Protein AF-A0A6I9MTE7-F1 (afdb_monomer)

Secondary structure (DSSP, 8-state):
--HHHHHHHHHHHHHHHHHHTTHHHHHHHHHHHHGGGS-HHHHHHHHHHHHHHHTT--TT-TTHHHHHHHHHHHHT-SSHHHHHHHHHHHHHHHHHHHHHT---HHHHTTSHHHHHHHHHHHHHGGG----------------PPPPHHHHHHHHHHHHHHHHHHHHHH-HHHHHHHHTTTHHHHHHHHHTS-HHHHHHHHHHHHHHHHHHHT-GGGS----SS----------S--SHHHHHHHHHHHHHHT-HHHHHHHHHHHGGGS-----

Mean predicted aligned error: 14.45 Å

Solvent-accessible surface area (backbone atoms only — not comparable to full-atom values): 16015 Å² total; per-residue (Å²): 132,60,70,47,60,55,49,36,55,48,48,74,77,43,38,64,62,42,41,76,72,46,42,47,60,55,49,53,49,42,50,72,78,44,34,90,80,48,58,65,72,53,46,52,38,40,41,55,40,44,43,58,33,48,71,68,65,51,98,81,46,88,62,44,64,65,48,44,46,48,38,42,56,33,42,75,38,88,54,61,70,51,14,54,38,30,52,51,34,51,43,52,43,50,53,47,22,52,61,70,72,41,66,38,49,75,65,44,72,60,49,40,62,60,52,46,38,55,52,34,23,59,55,11,65,77,63,86,67,82,91,75,90,77,83,95,80,84,88,84,93,73,85,78,74,82,54,73,65,62,58,47,40,54,49,39,46,50,45,46,50,39,52,46,51,40,40,74,47,12,72,65,48,38,55,53,46,76,74,46,70,45,67,64,18,48,59,29,22,57,51,38,54,75,65,30,31,54,44,52,49,54,45,51,52,50,51,50,43,46,71,76,64,27,74,83,67,49,79,79,72,94,56,87,75,98,68,93,79,86,87,79,87,69,84,89,65,66,66,66,53,54,55,50,51,48,54,52,25,62,73,69,66,39,64,67,64,37,51,54,56,50,64,68,62,61,75,74,83,78,86,86,82,130

InterPro domains:
  IPR011989 Armadillo-like helical [G3DSA:1.25.10.10] (2-266)
  IPR016024 Armadillo-type fold [SSF48371] (17-211)
  IPR045322 E3 ubiquitin-protein ligase HECTD1/TRIP12-like [PTHR45670] (4-267)

Radius of gyration: 24.26 Å; Cα contacts (8 Å, |Δi|>4): 247; chains: 1; bounding box: 62×60×50 Å

pLDDT: mean 79.88, std 20.2, range [31.05, 97.94]

Structure (mmCIF, N/CA/C/O backbone):
data_AF-A0A6I9MTE7-F1
#
_entry.id   AF-A0A6I9MTE7-F1
#
loop_
_atom_site.group_PDB
_atom_site.id
_atom_site.type_symbol
_atom_site.label_atom_id
_atom_site.label_alt_id
_atom_site.label_comp_id
_atom_site.label_asym_id
_atom_site.label_entity_id
_atom_site.label_seq_id
_atom_site.pdbx_PDB_ins_code
_atom_site.Cartn_x
_atom_site.Cartn_y
_atom_site.Cartn_z
_atom_site.occupancy
_atom_site.B_iso_or_equiv
_atom_site.auth_seq_id
_atom_site.auth_comp_id
_atom_site.auth_asym_id
_atom_site.auth_atom_id
_atom_site.pdbx_PDB_model_num
ATOM 1 N N . MET A 1 1 ? 19.844 4.514 -25.771 1.00 50.94 1 MET A N 1
ATOM 2 C CA . MET A 1 1 ? 18.680 4.618 -24.860 1.00 50.94 1 MET A CA 1
ATOM 3 C C . MET A 1 1 ? 18.299 3.212 -24.441 1.00 50.94 1 MET A C 1
ATOM 5 O O . MET A 1 1 ? 17.975 2.423 -25.314 1.00 50.94 1 MET A O 1
ATOM 9 N N . SER A 1 2 ? 18.403 2.874 -23.155 1.00 57.59 2 SER A N 1
ATOM 10 C CA . SER A 1 2 ? 17.989 1.557 -22.647 1.00 57.59 2 SER A CA 1
ATOM 11 C C . SER A 1 2 ? 16.487 1.351 -22.874 1.00 57.59 2 SER A C 1
ATOM 13 O O . SER A 1 2 ? 15.720 2.305 -22.719 1.00 57.59 2 SER A O 1
ATOM 15 N N . SER A 1 3 ? 16.055 0.133 -23.213 1.00 64.25 3 SER A N 1
ATOM 16 C CA . SER A 1 3 ? 14.655 -0.191 -23.541 1.00 64.25 3 SER A CA 1
ATOM 17 C C . SER A 1 3 ? 13.652 0.265 -22.468 1.00 64.25 3 SER A C 1
ATOM 19 O O . SER A 1 3 ? 12.571 0.744 -22.802 1.00 64.25 3 SER A O 1
ATOM 21 N N . SER A 1 4 ? 14.031 0.251 -21.185 1.00 64.75 4 SER A N 1
ATOM 22 C CA . SER A 1 4 ? 13.183 0.732 -20.081 1.00 64.75 4 SER A CA 1
ATOM 23 C C . SER A 1 4 ? 12.892 2.236 -20.135 1.00 64.75 4 SER A C 1
ATOM 25 O O . SER A 1 4 ? 11.816 2.669 -19.739 1.00 64.75 4 SER A O 1
ATOM 27 N N . LYS A 1 5 ? 13.815 3.048 -20.668 1.00 72.31 5 LYS A N 1
ATOM 28 C CA . LYS A 1 5 ? 13.645 4.507 -20.794 1.00 72.31 5 LYS A CA 1
ATOM 29 C C . LYS A 1 5 ? 12.718 4.866 -21.960 1.00 72.31 5 LYS A C 1
ATOM 31 O O . LYS A 1 5 ? 11.985 5.848 -21.894 1.00 72.31 5 LYS A O 1
ATOM 36 N N . VAL A 1 6 ? 12.722 4.039 -23.010 1.00 70.62 6 VAL A N 1
ATOM 37 C CA . VAL A 1 6 ? 11.743 4.117 -24.105 1.00 70.62 6 VAL A CA 1
ATOM 38 C C . VAL A 1 6 ? 10.353 3.765 -23.581 1.00 70.62 6 VAL A C 1
ATOM 40 O O . VAL A 1 6 ? 9.411 4.513 -23.826 1.00 70.62 6 VAL A O 1
ATOM 43 N N . LEU A 1 7 ? 10.230 2.690 -22.795 1.00 72.12 7 LEU A N 1
ATOM 44 C CA . LEU A 1 7 ? 8.952 2.302 -22.199 1.00 72.12 7 LEU A CA 1
ATOM 45 C C . LEU A 1 7 ? 8.427 3.354 -21.211 1.00 72.12 7 LEU A C 1
ATOM 47 O O . LEU A 1 7 ? 7.235 3.650 -21.217 1.00 72.12 7 LEU A O 1
ATOM 51 N N . GLU A 1 8 ? 9.305 3.972 -20.418 1.00 75.19 8 GLU A N 1
ATOM 52 C CA . GLU A 1 8 ? 8.945 5.101 -19.555 1.00 75.19 8 GLU A CA 1
ATOM 53 C C . GLU A 1 8 ? 8.373 6.273 -20.358 1.00 75.19 8 GLU A C 1
ATOM 55 O O . GLU A 1 8 ? 7.319 6.806 -20.002 1.00 75.19 8 GLU A O 1
ATOM 60 N N . LEU A 1 9 ? 9.010 6.626 -21.479 1.00 72.44 9 LEU A N 1
ATOM 61 C CA . LEU A 1 9 ? 8.518 7.671 -22.372 1.00 72.44 9 LEU A CA 1
ATOM 62 C C . LEU A 1 9 ? 7.168 7.295 -23.001 1.00 72.44 9 LEU A C 1
ATOM 64 O O . LEU A 1 9 ? 6.262 8.125 -23.026 1.00 72.44 9 LEU A O 1
ATOM 68 N N . ILE A 1 10 ? 6.979 6.053 -23.447 1.00 71.06 10 ILE A N 1
ATOM 69 C CA . ILE A 1 10 ? 5.695 5.591 -24.002 1.00 71.06 10 ILE A CA 1
ATOM 70 C C . ILE A 1 10 ? 4.598 5.643 -22.929 1.00 71.06 10 ILE A C 1
ATOM 72 O O . ILE A 1 10 ? 3.515 6.167 -23.181 1.00 71.06 10 ILE A O 1
ATOM 76 N N . CYS A 1 11 ? 4.889 5.222 -21.697 1.00 74.19 11 CYS A N 1
ATOM 77 C CA . CYS A 1 11 ? 3.939 5.284 -20.584 1.00 74.19 11 CYS A CA 1
ATOM 78 C C . CYS A 1 11 ? 3.558 6.717 -20.188 1.00 74.19 11 CYS A C 1
ATOM 80 O O . CYS A 1 11 ? 2.514 6.915 -19.566 1.00 74.19 11 CYS A O 1
ATOM 82 N N . THR A 1 12 ? 4.359 7.728 -20.543 1.00 77.25 12 THR A N 1
ATOM 83 C CA . THR A 1 12 ? 3.959 9.134 -20.359 1.00 77.25 12 THR A CA 1
ATOM 84 C C . THR A 1 12 ? 2.842 9.554 -21.312 1.00 77.25 12 THR A C 1
ATOM 86 O O . THR A 1 12 ? 2.045 10.415 -20.951 1.00 77.25 12 THR A O 1
ATOM 89 N N . ARG A 1 13 ? 2.761 8.941 -22.500 1.00 76.38 13 ARG A N 1
ATOM 90 C CA . ARG A 1 13 ? 1.809 9.311 -23.555 1.00 76.38 13 ARG A CA 1
ATOM 91 C C . ARG A 1 13 ? 0.607 8.375 -23.622 1.00 76.38 13 ARG A C 1
ATOM 93 O O . ARG A 1 13 ? -0.516 8.847 -23.729 1.00 76.38 13 ARG A O 1
ATOM 100 N N . GLU A 1 14 ? 0.828 7.068 -23.504 1.00 84.25 14 GLU A N 1
ATOM 101 C CA . GLU A 1 14 ? -0.177 6.039 -23.805 1.00 84.25 14 GLU A CA 1
ATOM 102 C C . GLU A 1 14 ? -0.194 4.913 -22.756 1.00 84.25 14 GLU A C 1
ATOM 104 O O . GLU A 1 14 ? -0.253 3.728 -23.075 1.00 84.25 14 GLU A O 1
ATOM 109 N N . SER A 1 15 ? -0.164 5.271 -21.465 1.00 85.31 15 SER A N 1
ATOM 110 C CA . SER A 1 15 ? -0.188 4.292 -20.356 1.00 85.31 15 SER A CA 1
ATOM 111 C C . SER A 1 15 ? -1.337 3.276 -20.422 1.00 85.31 15 SER A C 1
ATOM 113 O O . SER A 1 15 ? -1.162 2.152 -19.965 1.00 85.31 15 SER A O 1
ATOM 115 N N . GLY A 1 16 ? -2.490 3.645 -20.992 1.00 87.31 16 GLY A N 1
ATOM 116 C CA . GLY A 1 16 ? -3.618 2.727 -21.187 1.00 87.31 16 GLY A CA 1
ATOM 117 C C . GLY A 1 16 ? -3.291 1.601 -22.168 1.00 87.31 16 GLY A C 1
ATOM 118 O O . GLY A 1 16 ? -3.403 0.438 -21.810 1.00 87.31 16 GLY A O 1
ATOM 119 N N . ALA A 1 17 ? -2.796 1.931 -23.363 1.00 89.62 17 ALA A N 1
ATOM 120 C CA . ALA A 1 17 ? -2.441 0.929 -24.369 1.00 89.62 17 ALA A CA 1
ATOM 121 C C . ALA A 1 17 ? -1.334 -0.019 -23.877 1.00 89.62 17 ALA A C 1
ATOM 123 O O . ALA A 1 17 ? -1.394 -1.223 -24.112 1.00 89.62 17 ALA A O 1
ATOM 124 N N . VAL A 1 18 ? -0.351 0.507 -23.137 1.00 90.94 18 VAL A N 1
ATOM 125 C CA . VAL A 1 18 ? 0.710 -0.315 -22.530 1.00 90.94 18 VAL A CA 1
ATOM 126 C C . VAL A 1 18 ? 0.150 -1.264 -21.469 1.00 90.94 18 VAL A C 1
ATOM 128 O O . VAL A 1 18 ? 0.609 -2.400 -21.368 1.00 90.94 18 VAL A O 1
ATOM 131 N N . PHE A 1 19 ? -0.827 -0.814 -20.678 1.00 92.12 19 PHE A N 1
ATOM 132 C CA . PHE A 1 19 ? -1.489 -1.655 -19.684 1.00 92.12 19 PHE A CA 1
ATOM 133 C C . PHE A 1 19 ? -2.280 -2.791 -20.346 1.00 92.12 19 PHE A C 1
ATOM 135 O O . PHE A 1 19 ? -2.046 -3.950 -20.009 1.00 92.12 19 PHE A O 1
ATOM 142 N N . GLU A 1 20 ? -3.118 -2.474 -21.339 1.00 91.81 20 GLU A N 1
ATOM 143 C CA . GLU A 1 20 ? -3.909 -3.458 -22.100 1.00 91.81 20 GLU A CA 1
ATOM 144 C C . GLU A 1 20 ? -3.029 -4.487 -22.826 1.00 91.81 20 GLU A C 1
ATOM 146 O O . GLU A 1 20 ? -3.382 -5.657 -22.938 1.00 91.81 20 GLU A O 1
ATOM 151 N N . ALA A 1 21 ? -1.835 -4.082 -23.265 1.00 91.00 21 ALA A N 1
ATOM 152 C CA . ALA A 1 21 ? -0.849 -4.980 -23.862 1.00 91.00 21 ALA A CA 1
ATOM 153 C C . ALA A 1 21 ? -0.113 -5.878 -22.840 1.00 91.00 21 ALA A C 1
ATOM 155 O O . ALA A 1 21 ? 0.856 -6.548 -23.195 1.00 91.00 21 ALA A O 1
ATOM 156 N N . GLY A 1 22 ? -0.511 -5.876 -21.562 1.00 91.31 22 GLY A N 1
ATOM 157 C CA . GLY A 1 22 ? 0.125 -6.668 -20.505 1.00 91.31 22 GLY A CA 1
ATOM 158 C C . GLY A 1 22 ? 1.453 -6.094 -20.000 1.00 91.31 22 GLY A C 1
ATOM 159 O O . GLY A 1 22 ? 2.194 -6.771 -19.283 1.00 91.31 22 GLY A O 1
ATOM 160 N N . GLY A 1 23 ? 1.765 -4.836 -20.325 1.00 92.19 23 GLY A N 1
ATOM 161 C CA . GLY A 1 23 ? 3.046 -4.207 -20.004 1.00 92.19 23 GLY A CA 1
ATOM 162 C C . GLY A 1 23 ? 3.361 -4.173 -18.507 1.00 92.19 23 GLY A C 1
ATOM 163 O O . GLY A 1 23 ? 4.526 -4.275 -18.132 1.00 92.19 23 GLY A O 1
ATOM 164 N N . LEU A 1 24 ? 2.348 -4.099 -17.637 1.00 94.25 24 LEU A N 1
ATOM 165 C CA . LEU A 1 24 ? 2.559 -4.109 -16.187 1.00 94.25 24 LEU A CA 1
ATOM 166 C C . LEU A 1 24 ? 3.218 -5.410 -15.716 1.00 94.25 24 LEU A C 1
ATOM 168 O O . LEU A 1 24 ? 4.214 -5.360 -14.997 1.00 94.25 24 LEU A O 1
ATOM 172 N N . ASN A 1 25 ? 2.692 -6.562 -16.138 1.00 93.50 25 ASN A N 1
ATOM 173 C CA . ASN A 1 25 ? 3.240 -7.859 -15.748 1.00 93.50 25 ASN A CA 1
ATOM 174 C C . ASN A 1 25 ? 4.657 -8.046 -16.313 1.00 93.50 25 ASN A C 1
ATOM 176 O O . ASN A 1 25 ? 5.563 -8.452 -15.585 1.00 93.50 25 ASN A O 1
ATOM 180 N N . CYS A 1 26 ? 4.877 -7.644 -17.569 1.00 93.69 26 CYS A N 1
ATOM 181 C CA . CYS A 1 26 ? 6.196 -7.681 -18.197 1.00 93.69 26 CYS A CA 1
ATOM 182 C C . CYS A 1 26 ? 7.237 -6.878 -17.402 1.00 93.69 26 CYS A C 1
ATOM 184 O O . CYS A 1 26 ? 8.340 -7.363 -17.158 1.00 93.69 26 CYS A O 1
ATOM 186 N N . VAL A 1 27 ? 6.893 -5.662 -16.965 1.00 94.94 27 VAL A N 1
ATOM 187 C CA . VAL A 1 27 ? 7.817 -4.809 -16.201 1.00 94.94 27 VAL A CA 1
ATOM 188 C C . VAL A 1 27 ? 8.021 -5.331 -14.778 1.00 94.94 27 VAL A C 1
ATOM 190 O O . VAL A 1 27 ? 9.153 -5.323 -14.302 1.00 94.94 27 VAL A O 1
ATOM 193 N N . LEU A 1 28 ? 6.976 -5.823 -14.107 1.00 95.12 28 LEU A N 1
ATOM 194 C CA . LEU A 1 28 ? 7.101 -6.447 -12.783 1.00 95.12 28 LEU A CA 1
ATOM 195 C C . LEU A 1 28 ? 8.035 -7.665 -12.825 1.00 95.12 28 LEU A C 1
ATOM 197 O O . LEU A 1 28 ? 8.952 -7.765 -12.011 1.00 95.12 28 LEU A O 1
ATOM 201 N N . THR A 1 29 ? 7.852 -8.535 -13.819 1.00 93.94 29 THR A N 1
ATOM 202 C CA . THR A 1 29 ? 8.718 -9.695 -14.070 1.00 93.94 29 THR A CA 1
ATOM 203 C C . THR A 1 29 ? 10.152 -9.259 -14.368 1.00 93.94 29 THR A C 1
ATOM 205 O O . THR A 1 29 ? 11.087 -9.799 -13.789 1.00 93.94 29 THR A O 1
ATOM 208 N N . PHE A 1 30 ? 10.350 -8.221 -15.189 1.00 94.06 30 PHE A N 1
ATOM 209 C CA . PHE A 1 30 ? 11.681 -7.667 -15.456 1.00 94.06 30 PHE A CA 1
ATOM 210 C C . PHE A 1 30 ? 12.390 -7.181 -14.182 1.00 94.06 30 PHE A C 1
ATOM 212 O O . PHE A 1 30 ? 13.559 -7.505 -13.978 1.00 94.06 30 PHE A O 1
ATOM 219 N N . ILE A 1 31 ? 11.703 -6.428 -13.314 1.00 94.94 31 ILE A N 1
ATOM 220 C CA . ILE A 1 31 ? 12.276 -5.943 -12.046 1.00 94.94 31 ILE A CA 1
ATOM 221 C C . ILE A 1 31 ? 12.661 -7.129 -11.156 1.00 94.94 31 ILE A C 1
ATOM 223 O O . ILE A 1 31 ? 13.756 -7.138 -10.600 1.00 94.94 31 ILE A O 1
ATOM 227 N N . ARG A 1 32 ? 11.795 -8.140 -11.047 1.00 92.69 32 ARG A N 1
ATOM 228 C CA . ARG A 1 32 ? 12.030 -9.312 -10.196 1.00 92.69 32 ARG A CA 1
ATOM 229 C C . ARG A 1 32 ? 13.179 -10.186 -10.704 1.00 92.69 32 ARG A C 1
ATOM 231 O O . ARG A 1 32 ? 14.081 -10.516 -9.941 1.00 92.69 32 ARG A O 1
ATOM 238 N N . ASP A 1 33 ? 13.164 -10.528 -11.987 1.00 92.94 33 ASP A N 1
ATOM 239 C CA . ASP A 1 33 ? 14.032 -11.572 -12.535 1.00 92.94 33 ASP A CA 1
ATOM 240 C C . ASP A 1 33 ? 15.359 -10.998 -13.057 1.00 92.94 33 ASP A C 1
ATOM 242 O O . ASP A 1 33 ? 16.385 -11.670 -13.042 1.00 92.94 33 ASP A O 1
ATOM 246 N N . SER A 1 34 ? 15.361 -9.743 -13.516 1.00 91.00 34 SER A N 1
ATOM 247 C CA . SER A 1 34 ? 16.525 -9.089 -14.137 1.00 91.00 34 SER A CA 1
ATOM 248 C C . SER A 1 34 ? 16.952 -7.792 -13.447 1.00 91.00 34 SER A C 1
ATOM 250 O O . SER A 1 34 ? 17.963 -7.208 -13.835 1.00 91.00 34 SER A O 1
ATOM 252 N N . GLY A 1 35 ? 16.237 -7.329 -12.414 1.00 89.12 35 GLY A N 1
ATOM 253 C CA . GLY A 1 35 ? 16.519 -6.051 -11.753 1.00 89.12 35 GLY A CA 1
ATOM 254 C C . GLY A 1 35 ? 17.917 -5.955 -11.141 1.00 89.12 35 GLY A C 1
ATOM 255 O O . GLY A 1 35 ? 18.518 -4.884 -11.148 1.00 89.12 35 GLY A O 1
ATOM 256 N N . HIS A 1 36 ? 18.470 -7.082 -10.688 1.00 90.62 36 HIS A N 1
ATOM 257 C CA . HIS A 1 36 ? 19.822 -7.169 -10.129 1.00 90.62 36 HIS A CA 1
ATOM 258 C C . HIS A 1 36 ? 20.939 -7.097 -11.189 1.00 90.62 36 HIS A C 1
ATOM 260 O O . HIS A 1 36 ? 22.088 -6.832 -10.847 1.00 90.62 36 HIS A O 1
ATOM 266 N N . LEU A 1 37 ? 20.615 -7.318 -12.470 1.00 91.12 37 LEU A N 1
ATOM 267 C CA . LEU A 1 37 ? 21.564 -7.299 -13.592 1.00 91.12 37 LEU A CA 1
ATOM 268 C C . LEU A 1 37 ? 21.652 -5.931 -14.278 1.00 91.12 37 LEU A C 1
ATOM 270 O O . LEU A 1 37 ? 22.462 -5.742 -15.186 1.00 91.12 37 LEU A O 1
ATOM 274 N N . VAL A 1 38 ? 20.800 -4.980 -13.890 1.00 91.62 38 VAL A N 1
ATOM 275 C CA . VA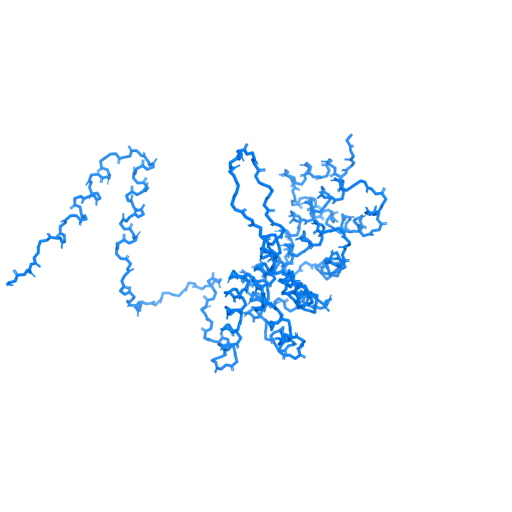L A 1 38 ? 20.709 -3.666 -14.529 1.00 91.62 38 VAL A CA 1
ATOM 276 C C . VAL A 1 38 ? 21.122 -2.549 -13.585 1.00 91.62 38 VAL A C 1
ATOM 278 O O . VAL A 1 38 ? 21.105 -2.676 -12.364 1.00 91.62 38 VAL A O 1
ATOM 281 N N . HIS A 1 39 ? 21.489 -1.409 -14.168 1.00 92.75 39 HIS A N 1
ATOM 282 C CA . HIS A 1 39 ? 21.814 -0.221 -13.390 1.00 92.75 39 HIS A CA 1
ATOM 283 C C . HIS A 1 39 ? 20.598 0.271 -12.592 1.00 92.75 39 HIS A C 1
ATOM 285 O O . HIS A 1 39 ? 19.469 0.235 -13.095 1.00 92.75 39 HIS A O 1
ATOM 291 N N . LYS A 1 40 ? 20.838 0.824 -11.396 1.00 91.94 40 LYS A N 1
ATOM 292 C CA . LYS A 1 40 ? 19.786 1.343 -10.508 1.00 91.94 40 LYS A CA 1
ATOM 293 C C . LYS A 1 40 ? 18.861 2.343 -11.197 1.00 91.94 40 LYS A C 1
ATOM 295 O O . LYS A 1 40 ? 17.653 2.190 -11.113 1.00 91.94 40 LYS A O 1
ATOM 300 N N . ASP A 1 41 ? 19.390 3.260 -12.005 1.00 91.19 41 ASP A N 1
ATOM 301 C CA . ASP A 1 41 ? 18.545 4.200 -12.762 1.00 91.19 41 ASP A CA 1
ATOM 302 C C . ASP A 1 41 ? 17.550 3.498 -13.700 1.00 91.19 41 ASP A C 1
ATOM 304 O O . ASP A 1 41 ? 16.429 3.959 -13.892 1.00 91.19 41 ASP A O 1
ATOM 308 N N . THR A 1 42 ? 17.951 2.372 -14.301 1.00 92.00 42 THR A N 1
ATOM 309 C CA . THR A 1 42 ? 17.074 1.586 -15.184 1.00 92.00 42 THR A CA 1
ATOM 310 C C . THR A 1 42 ? 15.995 0.878 -14.371 1.00 92.00 42 THR A C 1
ATOM 312 O O . THR A 1 42 ? 14.834 0.850 -14.782 1.00 92.00 42 THR A O 1
ATOM 315 N N . LEU A 1 43 ? 16.369 0.357 -13.203 1.00 93.81 43 LEU A N 1
ATOM 316 C CA . LEU A 1 43 ? 15.458 -0.246 -12.236 1.00 93.81 43 LEU A CA 1
ATOM 317 C C . LEU A 1 43 ? 14.429 0.775 -11.719 1.00 93.81 43 LEU A C 1
ATOM 319 O O . LEU A 1 43 ? 13.231 0.501 -11.694 1.00 93.81 43 LEU A O 1
ATOM 323 N N . HIS A 1 44 ? 14.871 1.986 -11.383 1.00 93.88 44 HIS A N 1
ATOM 324 C CA . HIS A 1 44 ? 14.017 3.075 -10.907 1.00 93.88 44 HIS A CA 1
ATOM 325 C C . HIS A 1 44 ? 13.082 3.595 -12.005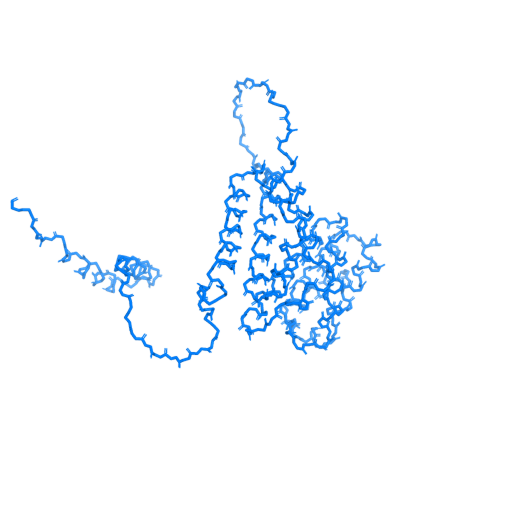 1.00 93.88 4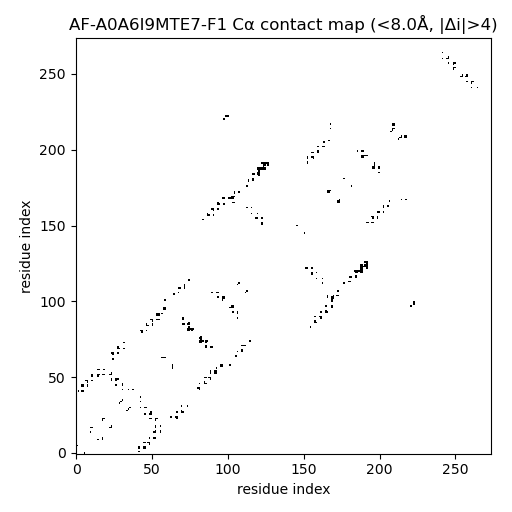4 HIS A C 1
ATOM 327 O O . HIS A 1 44 ? 11.893 3.792 -11.747 1.00 93.88 44 HIS A O 1
ATOM 333 N N . SER A 1 45 ? 13.563 3.723 -13.247 1.00 93.31 45 SER A N 1
ATOM 334 C CA . SER A 1 45 ? 12.716 3.995 -14.421 1.00 93.31 45 SER A CA 1
ATOM 335 C C . SER A 1 45 ? 11.655 2.905 -14.628 1.00 93.31 45 SER A C 1
ATOM 337 O O . SER A 1 45 ? 10.492 3.216 -14.885 1.00 93.31 45 SER A O 1
ATOM 339 N N . ALA A 1 46 ? 12.012 1.626 -14.469 1.00 93.81 46 ALA A N 1
ATOM 340 C CA . ALA A 1 46 ? 11.047 0.529 -14.544 1.00 93.81 46 ALA A CA 1
ATOM 341 C C . ALA A 1 46 ? 9.996 0.622 -13.422 1.00 93.81 46 ALA A C 1
ATOM 343 O O . ALA A 1 46 ? 8.802 0.486 -13.680 1.00 93.81 46 ALA A O 1
ATOM 344 N N . MET A 1 47 ? 10.398 0.959 -12.195 1.00 95.56 47 MET A N 1
ATOM 345 C CA . MET A 1 47 ? 9.459 1.149 -11.083 1.00 95.56 47 MET A CA 1
ATOM 346 C C . MET A 1 47 ? 8.533 2.368 -11.280 1.00 95.56 47 MET A C 1
ATOM 348 O O . MET A 1 47 ? 7.356 2.338 -10.905 1.00 95.56 47 MET A O 1
ATOM 352 N N . SER A 1 48 ? 9.031 3.436 -11.910 1.00 93.75 48 SER A N 1
ATOM 353 C CA . SER A 1 48 ? 8.235 4.593 -12.354 1.00 93.75 48 SER A CA 1
ATOM 354 C C . SER A 1 48 ? 7.151 4.169 -13.352 1.00 93.75 48 SER A C 1
ATOM 356 O O . SER A 1 48 ? 6.001 4.602 -13.237 1.00 93.75 48 SER A O 1
ATOM 358 N N . VAL A 1 49 ? 7.472 3.258 -14.278 1.00 94.12 49 VAL A N 1
ATOM 359 C CA . VAL A 1 49 ? 6.492 2.647 -15.190 1.00 94.12 49 VAL A CA 1
ATOM 360 C C . VAL A 1 49 ? 5.455 1.824 -14.427 1.00 94.12 49 VAL A C 1
ATOM 362 O O . VAL A 1 49 ? 4.262 2.060 -14.615 1.00 94.12 49 VAL A O 1
ATOM 365 N N . VAL A 1 50 ? 5.875 0.932 -13.522 1.00 96.00 50 VAL A N 1
ATOM 366 C CA . VAL A 1 50 ? 4.955 0.138 -12.680 1.00 96.00 50 VAL A CA 1
ATOM 367 C C . VAL A 1 50 ? 3.981 1.046 -11.936 1.00 96.00 50 VAL A C 1
ATOM 369 O O . VAL A 1 50 ? 2.777 0.835 -12.008 1.00 96.00 50 VAL A O 1
ATOM 372 N N . SER A 1 51 ? 4.475 2.114 -11.306 1.00 94.12 51 SER A N 1
ATOM 373 C CA . SER A 1 51 ? 3.638 3.070 -10.564 1.00 94.12 51 SER A CA 1
ATOM 374 C C . SER A 1 51 ? 2.541 3.687 -11.438 1.00 94.12 51 SER A C 1
ATOM 376 O O . SER A 1 51 ? 1.391 3.808 -11.014 1.00 94.12 51 SER A O 1
ATOM 378 N N . ARG A 1 52 ? 2.869 4.043 -12.687 1.00 93.25 52 ARG A N 1
ATOM 379 C CA . ARG A 1 52 ? 1.894 4.589 -13.644 1.00 93.25 52 ARG A CA 1
ATOM 380 C C . ARG A 1 52 ? 0.897 3.533 -14.105 1.00 93.25 52 ARG A C 1
ATOM 382 O O . ARG A 1 52 ? -0.289 3.833 -14.189 1.00 93.25 52 ARG A O 1
ATOM 389 N N . LEU A 1 53 ? 1.347 2.317 -14.392 1.00 94.19 53 LEU A N 1
ATOM 390 C CA . LEU A 1 53 ? 0.480 1.245 -14.883 1.00 94.19 53 LEU A CA 1
ATOM 391 C C . LEU A 1 53 ? -0.439 0.692 -13.780 1.00 94.19 53 LEU A C 1
ATOM 393 O O . LEU A 1 53 ? -1.618 0.466 -14.034 1.00 94.19 53 LEU A O 1
ATOM 397 N N . CYS A 1 54 ? 0.028 0.597 -12.532 1.00 94.75 54 CYS A N 1
ATOM 398 C CA . CYS A 1 54 ? -0.808 0.271 -11.369 1.00 94.75 54 CYS A CA 1
ATOM 399 C C . CYS A 1 54 ? -1.959 1.269 -11.182 1.00 94.75 54 CYS A C 1
ATOM 401 O O . CYS A 1 54 ? -3.030 0.894 -10.717 1.00 94.75 54 CYS A O 1
ATOM 403 N N . SER A 1 55 ? -1.780 2.530 -11.596 1.00 92.12 55 SER A N 1
ATOM 404 C CA . SER A 1 55 ? -2.862 3.519 -11.574 1.00 92.12 55 SER A CA 1
ATOM 405 C C . SER A 1 55 ? -3.988 3.226 -12.572 1.00 92.12 55 SER A C 1
ATOM 407 O O . SER A 1 55 ? -5.011 3.899 -12.504 1.00 92.12 55 SER A O 1
ATOM 409 N N . LYS A 1 56 ? -3.829 2.264 -13.491 1.00 93.06 56 LYS A N 1
ATOM 410 C CA . LYS A 1 56 ? -4.850 1.841 -14.466 1.00 93.06 56 LYS A CA 1
ATOM 411 C C . LYS A 1 56 ? -5.580 0.559 -14.074 1.00 93.06 56 LYS A C 1
ATOM 413 O O . LYS A 1 56 ? -6.723 0.416 -14.480 1.00 93.06 56 LYS A O 1
ATOM 418 N N . MET A 1 57 ? -4.954 -0.278 -13.248 1.00 94.75 57 MET A N 1
ATOM 419 C CA . MET A 1 57 ? -5.528 -1.522 -12.726 1.00 94.75 57 MET A CA 1
ATOM 420 C C . MET A 1 57 ? -6.894 -1.286 -12.086 1.00 94.75 57 MET A C 1
ATOM 422 O O . MET A 1 57 ? -7.017 -0.364 -11.290 1.00 94.75 57 MET A O 1
ATOM 426 N N . GLU A 1 58 ? -7.885 -2.128 -12.354 1.00 94.81 58 GLU A N 1
ATOM 427 C CA . GLU A 1 58 ? -9.190 -2.155 -11.690 1.00 94.81 58 GLU A CA 1
ATOM 428 C C . GLU A 1 58 ? -9.341 -3.384 -10.769 1.00 94.81 58 GLU A C 1
ATOM 430 O O . GLU A 1 58 ? -8.710 -4.416 -10.995 1.00 94.81 58 GLU A O 1
ATOM 435 N N . PRO A 1 59 ? -10.213 -3.332 -9.738 1.00 93.19 59 PRO A N 1
ATOM 436 C CA . PRO A 1 59 ? -10.434 -4.450 -8.805 1.00 93.19 59 PRO A CA 1
ATOM 437 C C . PRO A 1 59 ? -10.870 -5.782 -9.437 1.00 93.19 59 PRO A C 1
ATOM 439 O O . PRO A 1 59 ? -10.819 -6.818 -8.784 1.00 93.19 59 PRO A O 1
ATOM 442 N N . GLN A 1 60 ? -11.354 -5.732 -10.674 1.00 92.75 60 GLN A N 1
ATOM 443 C CA . GLN A 1 60 ? -11.953 -6.842 -11.414 1.00 92.75 60 GLN A CA 1
ATOM 444 C C . GLN A 1 60 ? -11.067 -7.340 -12.563 1.00 92.75 60 GLN A C 1
ATOM 446 O O . GLN A 1 60 ? -11.456 -8.256 -13.286 1.00 92.75 60 GLN A O 1
ATOM 451 N N . ASP A 1 61 ? -9.870 -6.768 -12.713 1.00 94.44 61 ASP A N 1
ATOM 452 C CA . ASP A 1 61 ? -8.899 -7.219 -13.702 1.00 94.44 61 ASP A CA 1
ATOM 453 C C . ASP A 1 61 ? -8.360 -8.603 -13.327 1.00 94.44 61 ASP A C 1
ATOM 455 O O . ASP A 1 61 ? -7.954 -8.849 -12.188 1.00 94.44 61 ASP A O 1
ATOM 459 N N . SER A 1 62 ? -8.284 -9.507 -14.306 1.00 92.75 62 SER A N 1
ATOM 460 C CA . SER A 1 62 ? -7.779 -10.872 -14.101 1.00 92.75 62 SER A CA 1
ATOM 461 C C . SER A 1 62 ? -6.315 -10.907 -13.649 1.00 92.75 62 SER A C 1
ATOM 463 O O . SER A 1 62 ? -5.908 -11.814 -12.929 1.00 92.75 62 SER A O 1
ATOM 465 N N . SER A 1 63 ? -5.524 -9.900 -14.027 1.00 93.25 63 SER A N 1
ATOM 466 C CA . SER A 1 63 ? -4.111 -9.776 -13.656 1.00 93.25 63 SER A CA 1
ATOM 467 C C . SER A 1 63 ? -3.870 -9.225 -12.248 1.00 93.25 63 SER A C 1
ATOM 469 O O . SER A 1 63 ? -2.711 -9.103 -11.842 1.00 93.25 63 SER A O 1
ATOM 471 N N . LEU A 1 64 ? -4.921 -8.848 -11.507 1.00 95.38 64 LEU A N 1
ATOM 472 C CA . LEU A 1 64 ? -4.782 -8.215 -10.195 1.00 95.38 64 LEU A CA 1
ATOM 473 C C . LEU A 1 64 ? -4.012 -9.103 -9.212 1.00 95.38 64 LEU A C 1
ATOM 475 O O . LEU A 1 64 ? -3.109 -8.610 -8.543 1.00 95.38 64 LEU A O 1
ATOM 479 N N . GLU A 1 65 ? -4.340 -10.393 -9.130 1.00 94.69 65 GLU A N 1
ATOM 480 C CA . GLU A 1 65 ? -3.719 -11.310 -8.165 1.00 94.69 65 GLU A CA 1
ATOM 481 C C . GLU A 1 65 ? -2.207 -11.430 -8.398 1.00 94.69 65 GLU A C 1
ATOM 483 O O . GLU A 1 65 ? -1.418 -11.182 -7.487 1.00 94.69 65 GLU A O 1
ATOM 488 N N . THR A 1 66 ? -1.786 -11.658 -9.645 1.00 94.69 66 THR A N 1
ATOM 489 C CA . THR A 1 66 ? -0.363 -11.706 -10.016 1.00 94.69 66 THR A CA 1
ATOM 490 C C . THR A 1 66 ? 0.354 -10.375 -9.772 1.00 94.69 66 THR A C 1
ATOM 492 O O . THR A 1 66 ? 1.530 -10.351 -9.400 1.00 94.69 66 THR A O 1
ATOM 495 N N . CYS A 1 67 ? -0.339 -9.248 -9.975 1.00 96.19 67 CYS A N 1
ATOM 496 C CA . CYS A 1 67 ? 0.199 -7.924 -9.677 1.00 96.19 67 CYS A CA 1
ATOM 497 C C . CYS A 1 67 ? 0.432 -7.742 -8.172 1.00 96.19 67 CYS A C 1
ATOM 499 O O . CYS A 1 67 ? 1.526 -7.347 -7.775 1.00 96.19 67 CYS A O 1
ATOM 501 N N . VAL A 1 68 ? -0.561 -8.067 -7.336 1.00 97.00 68 VAL A N 1
ATOM 502 C CA . VAL A 1 68 ? -0.466 -7.985 -5.869 1.00 97.00 68 VAL A CA 1
ATOM 503 C C . VAL A 1 68 ? 0.663 -8.874 -5.356 1.00 97.00 68 VAL A C 1
ATOM 505 O O . VAL A 1 68 ? 1.477 -8.411 -4.564 1.00 97.00 68 VAL A O 1
ATOM 508 N N . GLU A 1 69 ? 0.766 -10.110 -5.839 1.00 96.44 69 GLU A N 1
ATOM 509 C CA . GLU A 1 69 ? 1.854 -11.022 -5.479 1.00 96.44 69 GLU A CA 1
ATOM 510 C C . GLU A 1 69 ? 3.232 -10.441 -5.832 1.00 96.44 69 GLU A C 1
ATOM 512 O O . GLU A 1 69 ? 4.139 -10.399 -4.996 1.00 96.44 69 GLU A O 1
ATOM 517 N N . SER A 1 70 ? 3.376 -9.925 -7.055 1.00 96.62 70 SER A N 1
ATOM 518 C CA . SER A 1 70 ? 4.627 -9.317 -7.514 1.00 96.62 70 SER A CA 1
ATOM 519 C C . SER A 1 70 ? 4.981 -8.075 -6.695 1.00 96.62 70 SER A C 1
ATOM 521 O O . SER A 1 70 ? 6.118 -7.939 -6.251 1.00 96.62 70 SER A O 1
ATOM 523 N N . LEU A 1 71 ? 4.016 -7.186 -6.436 1.00 97.12 71 LEU A N 1
ATOM 524 C CA . LEU A 1 71 ? 4.215 -6.000 -5.602 1.00 97.12 71 LEU A CA 1
ATOM 525 C C . LEU A 1 71 ? 4.579 -6.372 -4.160 1.00 97.12 71 LEU A C 1
ATOM 527 O O . LEU A 1 71 ? 5.450 -5.727 -3.580 1.00 97.12 71 LEU A O 1
ATOM 531 N N . SER A 1 72 ? 3.980 -7.422 -3.593 1.00 96.25 72 SER A N 1
ATOM 532 C CA . SER A 1 72 ? 4.351 -7.941 -2.272 1.00 96.25 72 SER A CA 1
ATOM 533 C C . SER A 1 72 ? 5.797 -8.430 -2.229 1.00 96.25 72 SER A C 1
ATOM 535 O O . SER A 1 72 ? 6.507 -8.155 -1.263 1.00 96.25 72 SER A O 1
ATOM 537 N N . SER A 1 73 ? 6.275 -9.100 -3.283 1.00 95.62 73 SER A N 1
ATOM 538 C CA . SER A 1 73 ? 7.696 -9.452 -3.399 1.00 95.62 73 SER A CA 1
ATOM 539 C C . SER A 1 73 ? 8.581 -8.208 -3.510 1.00 95.62 73 SER A C 1
ATOM 541 O O . SER A 1 73 ? 9.654 -8.173 -2.914 1.00 95.62 73 SER A O 1
ATOM 543 N N . LEU A 1 74 ? 8.141 -7.187 -4.253 1.00 96.19 74 LEU A N 1
ATOM 544 C CA . LEU A 1 74 ? 8.891 -5.941 -4.431 1.00 96.19 74 LEU A CA 1
ATOM 545 C C . LEU A 1 74 ? 8.931 -5.067 -3.180 1.00 96.19 74 LEU A C 1
ATOM 547 O O . LEU A 1 74 ? 9.860 -4.273 -3.044 1.00 96.19 74 LEU A O 1
ATOM 551 N N . LEU A 1 75 ? 7.985 -5.213 -2.246 1.00 95.31 75 LEU A N 1
ATOM 552 C CA . LEU A 1 75 ? 8.136 -4.605 -0.928 1.00 95.31 75 LEU A CA 1
ATOM 553 C C . LEU A 1 75 ? 9.453 -5.089 -0.313 1.00 95.31 75 LEU A C 1
ATOM 555 O O . LEU A 1 75 ? 10.289 -4.270 0.035 1.00 95.31 75 LEU A O 1
ATOM 559 N N . LYS A 1 76 ? 9.745 -6.386 -0.313 1.00 93.38 76 LYS A N 1
ATOM 560 C CA . LYS A 1 76 ? 10.964 -6.949 0.300 1.00 93.38 76 LYS A CA 1
ATOM 561 C C . LYS A 1 76 ? 12.260 -6.697 -0.486 1.00 93.38 76 LYS A C 1
ATOM 563 O O . LYS A 1 76 ? 13.279 -7.315 -0.204 1.00 93.38 76 LYS A O 1
ATOM 568 N N . HIS A 1 77 ? 12.229 -5.830 -1.493 1.00 94.56 77 HIS A N 1
ATOM 569 C CA . HIS A 1 77 ? 13.382 -5.544 -2.332 1.00 94.56 77 HIS A CA 1
ATOM 570 C C . HIS A 1 77 ? 14.439 -4.709 -1.583 1.00 94.56 77 HIS A C 1
ATOM 572 O O . HIS A 1 77 ? 14.107 -3.702 -0.955 1.00 94.56 77 HIS A O 1
ATOM 578 N N . GLU A 1 78 ? 15.714 -5.089 -1.727 1.00 91.31 78 GLU A N 1
ATOM 579 C CA . GLU A 1 78 ? 16.884 -4.444 -1.096 1.00 91.31 78 GLU A CA 1
ATOM 580 C C . GLU A 1 78 ? 17.006 -2.948 -1.437 1.00 91.31 78 GLU A C 1
ATOM 582 O O . GLU A 1 78 ? 17.391 -2.116 -0.617 1.00 91.31 78 GLU A O 1
ATOM 587 N N . ASP A 1 79 ? 16.671 -2.572 -2.675 1.00 92.75 79 ASP A N 1
ATOM 588 C CA . ASP A 1 79 ? 16.654 -1.164 -3.073 1.00 92.75 79 ASP A CA 1
ATOM 589 C C . ASP A 1 79 ? 15.404 -0.439 -2.543 1.00 92.75 79 ASP A C 1
ATOM 591 O O . ASP A 1 79 ? 14.287 -0.657 -3.023 1.00 92.75 79 ASP A O 1
ATOM 595 N N . HIS A 1 80 ? 15.612 0.475 -1.590 1.00 91.06 80 HIS A N 1
ATOM 596 C CA . HIS A 1 80 ? 14.551 1.257 -0.948 1.00 91.06 80 HIS A CA 1
ATOM 597 C C . HIS A 1 80 ? 13.639 2.015 -1.921 1.00 91.06 80 HIS A C 1
ATOM 599 O O . HIS A 1 80 ? 12.456 2.172 -1.639 1.00 91.06 80 HIS A O 1
ATOM 605 N N . GLN A 1 81 ? 14.134 2.500 -3.067 1.00 91.81 81 GLN A N 1
ATOM 606 C CA . GLN A 1 81 ? 13.260 3.219 -4.002 1.00 91.81 81 GLN A CA 1
ATOM 607 C C . GLN A 1 81 ? 12.277 2.284 -4.712 1.00 91.81 81 GLN A C 1
ATOM 609 O O . GLN A 1 81 ? 11.165 2.703 -5.045 1.00 91.81 81 GLN A O 1
ATOM 614 N N . VAL A 1 82 ? 12.669 1.026 -4.928 1.00 95.12 82 VAL A N 1
ATOM 615 C CA . VAL A 1 82 ? 11.790 -0.007 -5.488 1.00 95.12 82 VAL A CA 1
ATOM 616 C C . VAL A 1 82 ? 10.724 -0.385 -4.468 1.00 95.12 82 VAL A C 1
ATOM 618 O O . VAL A 1 82 ? 9.537 -0.349 -4.792 1.00 95.12 82 VAL A O 1
ATOM 621 N N . SER A 1 83 ? 11.122 -0.652 -3.223 1.00 94.75 83 SER A N 1
ATOM 622 C CA . SER A 1 83 ? 10.177 -1.029 -2.171 1.00 94.75 83 SER A CA 1
ATOM 623 C C . SER A 1 83 ? 9.224 0.108 -1.777 1.00 94.75 83 SER A C 1
ATOM 625 O O . SER A 1 83 ? 8.021 -0.122 -1.645 1.00 94.75 83 SER A O 1
ATOM 627 N N . ASP A 1 84 ? 9.699 1.357 -1.713 1.00 93.38 84 ASP A N 1
ATOM 628 C CA . ASP A 1 84 ? 8.845 2.547 -1.560 1.00 93.38 84 ASP A CA 1
ATOM 629 C C . ASP A 1 84 ? 7.920 2.752 -2.767 1.00 93.38 84 ASP A C 1
ATOM 631 O O . ASP A 1 84 ? 6.791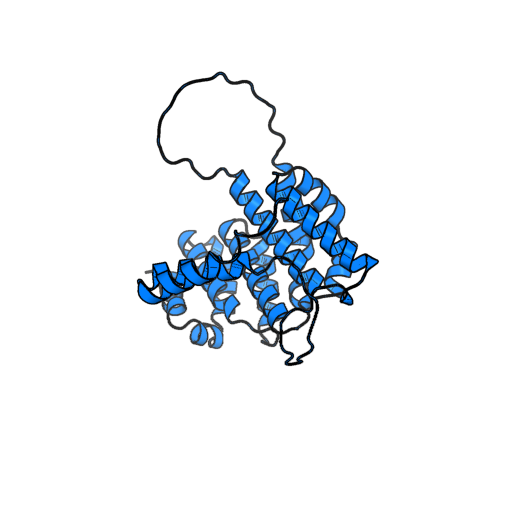 3.234 -2.638 1.00 93.38 84 ASP A O 1
ATOM 635 N N . GLY A 1 85 ? 8.390 2.415 -3.970 1.00 94.94 85 GLY A N 1
ATOM 636 C CA . GLY A 1 85 ? 7.564 2.392 -5.172 1.00 94.94 85 GLY A CA 1
ATOM 637 C C . GLY A 1 85 ? 6.412 1.399 -5.041 1.00 94.94 85 GLY A C 1
ATOM 638 O O . GLY A 1 85 ? 5.267 1.751 -5.331 1.00 94.94 85 GLY A O 1
ATOM 639 N N . ALA A 1 86 ? 6.697 0.176 -4.591 1.00 96.88 86 ALA A N 1
ATOM 640 C CA . ALA A 1 86 ? 5.692 -0.865 -4.397 1.00 96.88 86 ALA A CA 1
ATOM 641 C C . ALA A 1 86 ? 4.663 -0.458 -3.331 1.00 96.88 86 ALA A C 1
ATOM 643 O O . ALA A 1 86 ? 3.459 -0.584 -3.559 1.00 96.88 86 ALA A O 1
ATOM 644 N N . LEU A 1 87 ? 5.113 0.142 -2.224 1.00 96.19 87 LEU A N 1
ATOM 645 C CA . LEU A 1 87 ? 4.236 0.691 -1.186 1.00 96.19 87 LEU A CA 1
ATOM 646 C C . LEU A 1 87 ? 3.269 1.749 -1.748 1.00 96.19 87 LEU A C 1
ATOM 648 O O . LEU A 1 87 ? 2.066 1.702 -1.487 1.00 96.19 87 LEU A O 1
ATOM 652 N N . ARG A 1 88 ? 3.765 2.673 -2.581 1.00 95.19 88 ARG A N 1
ATOM 653 C CA . ARG A 1 88 ? 2.925 3.683 -3.252 1.00 95.19 88 ARG A CA 1
ATOM 654 C C . ARG A 1 88 ? 1.954 3.074 -4.266 1.00 95.19 88 ARG A C 1
ATOM 656 O O . ARG A 1 88 ? 0.844 3.588 -4.428 1.00 95.19 88 ARG A O 1
ATOM 663 N N . CYS A 1 89 ? 2.333 1.978 -4.925 1.00 97.12 89 CYS A N 1
ATOM 664 C CA . CYS A 1 89 ? 1.419 1.221 -5.783 1.00 97.12 89 CYS A CA 1
ATOM 665 C C . CYS A 1 89 ? 0.269 0.627 -4.963 1.00 97.12 89 CYS A C 1
ATOM 667 O O . CYS A 1 89 ? -0.886 0.801 -5.344 1.00 97.12 89 CYS A O 1
ATOM 669 N N . PHE A 1 90 ? 0.557 0.013 -3.811 1.00 97.94 90 PHE A N 1
ATOM 670 C CA . PHE A 1 90 ? -0.478 -0.498 -2.908 1.00 97.94 90 PHE A CA 1
ATOM 671 C C . PHE A 1 90 ? -1.414 0.596 -2.395 1.00 97.94 90 PHE A C 1
ATOM 673 O O . PHE A 1 90 ? -2.626 0.398 -2.416 1.00 97.94 90 PHE A O 1
ATOM 680 N N . ALA A 1 91 ? -0.884 1.760 -2.008 1.00 95.44 91 ALA A N 1
ATOM 681 C CA . ALA A 1 91 ? -1.704 2.917 -1.639 1.00 95.44 91 ALA A CA 1
ATOM 682 C C . ALA A 1 91 ? -2.661 3.323 -2.772 1.00 95.44 91 ALA A C 1
ATOM 684 O O . ALA A 1 91 ? -3.862 3.469 -2.555 1.00 95.44 91 ALA A O 1
ATOM 685 N N . SER A 1 92 ? -2.149 3.401 -4.002 1.00 95.19 92 SER A N 1
ATOM 686 C CA . SER A 1 92 ? -2.950 3.751 -5.182 1.00 95.19 92 SER A CA 1
ATOM 687 C C . SER A 1 92 ? -4.035 2.710 -5.492 1.00 95.19 92 SER A C 1
ATOM 689 O O . SER A 1 92 ? -5.155 3.071 -5.858 1.00 95.19 92 SER A O 1
ATOM 691 N N . LEU A 1 93 ? -3.725 1.419 -5.332 1.00 96.94 93 LEU A N 1
ATOM 692 C CA . LEU A 1 93 ? -4.692 0.332 -5.500 1.00 96.94 93 LEU A CA 1
ATOM 693 C C . LEU A 1 93 ? -5.766 0.376 -4.404 1.00 96.94 93 LEU A C 1
ATOM 695 O O . LEU A 1 93 ? -6.953 0.335 -4.716 1.00 96.94 93 LEU A O 1
ATOM 699 N N . ALA A 1 94 ? -5.385 0.527 -3.135 1.00 96.69 94 ALA A N 1
ATOM 700 C CA . ALA A 1 94 ? -6.326 0.594 -2.015 1.00 96.69 94 ALA A CA 1
ATOM 701 C C . ALA A 1 94 ? -7.296 1.784 -2.136 1.00 96.69 94 ALA A C 1
ATOM 703 O O . ALA A 1 94 ? -8.504 1.638 -1.915 1.00 96.69 94 ALA A O 1
ATOM 704 N N . ASP A 1 95 ? -6.801 2.944 -2.572 1.00 94.38 95 ASP A N 1
ATOM 705 C CA . ASP A 1 95 ? -7.633 4.112 -2.875 1.00 94.38 95 ASP A CA 1
ATOM 706 C C . ASP A 1 95 ? -8.646 3.821 -3.983 1.00 94.38 95 ASP A C 1
ATOM 708 O O . ASP A 1 95 ? -9.796 4.265 -3.929 1.00 94.38 95 ASP A O 1
ATOM 712 N N . ARG A 1 96 ? -8.250 3.052 -4.997 1.00 94.75 96 ARG A N 1
ATOM 713 C CA . ARG A 1 96 ? -9.144 2.666 -6.084 1.00 94.75 96 ARG A CA 1
ATOM 714 C C . ARG A 1 96 ? -10.237 1.710 -5.620 1.00 94.75 96 ARG A C 1
ATOM 716 O O . ARG A 1 96 ? -11.399 1.954 -5.940 1.00 94.75 96 ARG A O 1
ATOM 723 N N . PHE A 1 97 ? -9.901 0.689 -4.834 1.00 95.75 97 PHE A N 1
ATOM 724 C CA . PHE A 1 97 ? -10.890 -0.184 -4.189 1.00 95.75 97 PHE A CA 1
ATOM 725 C C . PHE A 1 97 ? -11.902 0.636 -3.380 1.00 95.75 97 PHE A C 1
ATOM 727 O O . PHE A 1 97 ? -13.112 0.485 -3.554 1.00 95.75 97 PHE A O 1
ATOM 734 N N . THR A 1 98 ? -11.408 1.609 -2.612 1.00 93.69 98 THR A N 1
ATOM 735 C CA . THR A 1 98 ? -12.240 2.532 -1.830 1.00 93.69 98 THR A CA 1
ATOM 736 C C . THR A 1 98 ? -13.182 3.355 -2.712 1.00 93.69 98 THR A C 1
ATOM 738 O O . THR A 1 98 ? -14.378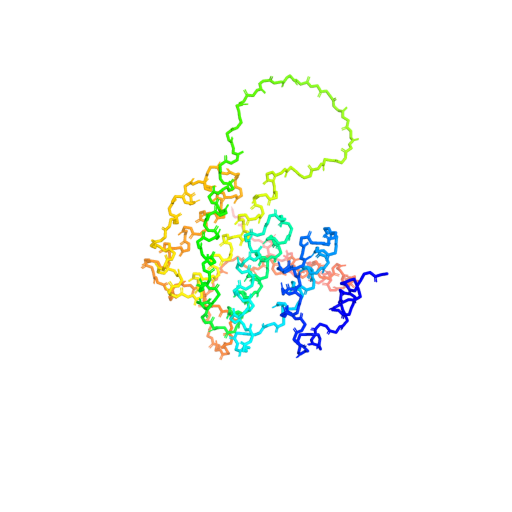 3.429 -2.434 1.00 93.69 98 THR A O 1
ATOM 741 N N . ARG A 1 99 ? -12.685 3.947 -3.806 1.00 93.94 99 ARG A N 1
ATOM 742 C CA . ARG A 1 99 ? -13.505 4.738 -4.748 1.00 93.94 99 ARG A CA 1
ATOM 743 C C . ARG A 1 99 ? -14.568 3.904 -5.455 1.00 93.94 99 ARG A C 1
ATOM 745 O O . ARG A 1 99 ? -15.627 4.432 -5.780 1.00 93.94 99 ARG A O 1
ATOM 752 N N . ARG A 1 100 ? -14.283 2.625 -5.712 1.00 93.75 100 ARG A N 1
ATOM 753 C CA . ARG A 1 100 ? -15.232 1.679 -6.315 1.00 93.75 100 ARG A CA 1
ATOM 754 C C . ARG A 1 100 ? -16.191 1.061 -5.295 1.00 93.75 100 ARG A C 1
ATOM 756 O O . ARG A 1 100 ? -17.118 0.377 -5.710 1.00 93.75 100 ARG A O 1
ATOM 763 N N . GLY A 1 101 ? -15.989 1.299 -3.997 1.00 92.38 101 GLY A N 1
ATOM 764 C CA . GLY A 1 101 ? -16.773 0.664 -2.938 1.00 92.38 101 GLY A CA 1
ATOM 765 C C . GLY A 1 101 ? -16.584 -0.855 -2.884 1.00 92.38 101 GLY A C 1
ATOM 766 O O . GLY A 1 101 ? -17.493 -1.562 -2.460 1.00 92.38 101 GLY A O 1
ATOM 767 N N . VAL A 1 102 ? -15.434 -1.354 -3.345 1.00 95.44 102 VAL A N 1
ATOM 768 C CA . VAL A 1 102 ? -15.092 -2.782 -3.368 1.00 95.44 102 VAL A CA 1
ATOM 769 C C . VAL A 1 102 ? -14.192 -3.096 -2.177 1.00 95.44 102 VAL A C 1
ATOM 771 O O . VAL A 1 102 ? -13.314 -2.304 -1.833 1.00 95.44 102 VAL A O 1
ATOM 774 N N . ASP A 1 103 ? -14.400 -4.257 -1.558 1.00 95.38 103 ASP A N 1
ATOM 775 C CA . ASP A 1 103 ? -13.590 -4.734 -0.435 1.00 95.38 103 ASP A CA 1
ATOM 776 C C . ASP A 1 103 ? -12.108 -4.905 -0.850 1.00 95.38 103 ASP A C 1
ATOM 778 O O . ASP A 1 103 ? -11.825 -5.697 -1.754 1.00 95.38 103 ASP A O 1
ATOM 782 N N . PRO A 1 104 ? -11.147 -4.197 -0.217 1.00 96.56 104 PRO A N 1
ATOM 783 C CA . PRO A 1 104 ? -9.722 -4.297 -0.527 1.00 96.56 104 PRO A CA 1
ATOM 784 C C . PRO A 1 104 ? -9.028 -5.548 0.039 1.00 96.56 104 PRO A C 1
ATOM 786 O O . PRO A 1 104 ? -7.809 -5.660 -0.100 1.00 96.56 104 PRO A O 1
ATOM 789 N N . ALA A 1 105 ? -9.751 -6.500 0.641 1.00 96.44 105 ALA A N 1
ATOM 790 C CA . ALA A 1 105 ? -9.196 -7.767 1.134 1.00 96.44 105 ALA A CA 1
ATOM 791 C C . ALA A 1 105 ? -8.234 -8.485 0.159 1.00 96.44 105 ALA A C 1
ATOM 793 O O . ALA A 1 105 ? -7.206 -8.981 0.627 1.00 96.44 105 ALA A O 1
ATOM 794 N N . PRO A 1 106 ? -8.463 -8.515 -1.175 1.00 96.50 106 PRO A N 1
ATOM 795 C CA . PRO A 1 106 ? -7.532 -9.152 -2.108 1.00 96.50 106 PRO A CA 1
ATOM 796 C C . PRO A 1 106 ? -6.109 -8.580 -2.065 1.00 96.50 106 PRO A C 1
ATOM 798 O O . PRO A 1 106 ? -5.156 -9.324 -2.278 1.00 96.50 106 PRO A O 1
ATOM 801 N N . LEU A 1 107 ? -5.947 -7.291 -1.738 1.00 96.50 107 LEU A N 1
ATOM 802 C CA . LEU A 1 107 ? -4.631 -6.652 -1.629 1.00 96.50 107 LEU A CA 1
ATOM 803 C C . LEU A 1 107 ? -3.812 -7.200 -0.450 1.00 96.50 107 LEU A C 1
ATOM 805 O O . LEU A 1 107 ? -2.586 -7.148 -0.478 1.00 96.50 107 LEU A O 1
ATOM 809 N N . ALA A 1 108 ? -4.473 -7.739 0.578 1.00 94.19 108 ALA A N 1
ATOM 810 C CA . ALA A 1 108 ? -3.824 -8.243 1.785 1.00 94.19 108 ALA A CA 1
ATOM 811 C C . ALA A 1 108 ? -3.361 -9.710 1.685 1.00 94.19 108 ALA A C 1
ATOM 813 O O . ALA A 1 108 ? -2.591 -10.155 2.537 1.00 94.19 108 ALA A O 1
ATOM 814 N N . LYS A 1 109 ? -3.776 -10.452 0.645 1.00 91.19 109 LYS A N 1
ATOM 815 C CA . LYS A 1 109 ? -3.553 -11.907 0.513 1.00 91.19 109 LYS A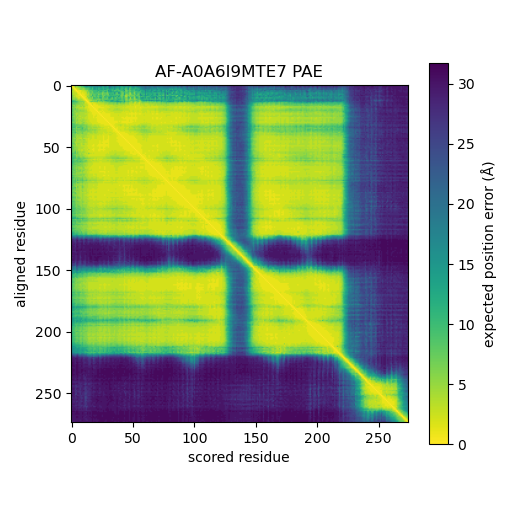 CA 1
ATOM 816 C C . LYS A 1 109 ? -2.088 -12.338 0.630 1.00 91.19 109 LYS A C 1
ATOM 818 O O . LYS A 1 109 ? -1.796 -13.358 1.242 1.00 91.19 109 LYS A O 1
ATOM 823 N N . HIS A 1 110 ? -1.164 -11.568 0.060 1.00 93.69 110 HIS A N 1
ATOM 824 C CA . HIS A 1 110 ? 0.251 -11.944 -0.043 1.00 93.69 110 HIS A CA 1
ATOM 825 C C . HIS A 1 110 ? 1.104 -11.300 1.062 1.00 93.69 110 HIS A C 1
ATOM 827 O O . HIS A 1 110 ? 2.185 -10.775 0.798 1.00 93.69 110 HIS A O 1
ATOM 833 N N . GLY A 1 111 ? 0.595 -11.288 2.299 1.00 91.62 111 GLY A N 1
ATOM 834 C CA . GLY A 1 111 ? 1.343 -10.842 3.481 1.00 91.62 111 GLY A CA 1
ATOM 835 C C . GLY A 1 111 ? 1.589 -9.333 3.572 1.00 91.62 111 GLY A C 1
ATOM 836 O O . GLY A 1 111 ? 2.448 -8.916 4.346 1.00 91.62 111 GLY A O 1
ATOM 837 N N . LEU A 1 112 ? 0.839 -8.514 2.822 1.00 95.31 112 LEU A N 1
ATOM 838 C CA . LEU A 1 112 ? 0.975 -7.051 2.825 1.00 95.31 112 LEU A CA 1
ATOM 839 C C . LEU A 1 112 ? 0.899 -6.489 4.249 1.00 95.31 112 LEU A C 1
ATOM 841 O O . LEU A 1 112 ? 1.772 -5.739 4.663 1.00 95.31 112 LEU A O 1
ATOM 845 N N . THR A 1 113 ? -0.114 -6.887 5.018 1.00 95.06 113 THR A N 1
ATOM 846 C CA . THR A 1 113 ? -0.338 -6.387 6.381 1.00 95.06 113 THR A CA 1
ATOM 847 C C . THR A 1 113 ? 0.847 -6.673 7.305 1.00 95.06 113 THR A C 1
ATOM 849 O O . THR A 1 113 ? 1.261 -5.801 8.060 1.00 95.06 113 THR A O 1
ATOM 852 N N . VAL A 1 114 ? 1.432 -7.870 7.205 1.00 94.50 114 VAL A N 1
ATOM 853 C CA . VAL A 1 114 ? 2.599 -8.278 8.005 1.00 94.50 114 VAL A CA 1
ATOM 854 C C . VAL A 1 114 ? 3.818 -7.426 7.653 1.00 94.50 114 VAL A C 1
ATOM 856 O O . VAL A 1 114 ? 4.514 -6.936 8.538 1.00 94.50 114 VAL A O 1
ATOM 859 N N . GLU A 1 115 ? 4.047 -7.203 6.360 1.00 94.56 115 GLU A N 1
ATOM 860 C CA . GLU A 1 115 ? 5.157 -6.390 5.865 1.00 94.56 115 GLU A CA 1
ATOM 861 C C . GLU A 1 115 ? 5.016 -4.912 6.268 1.00 94.56 115 GLU A C 1
ATOM 863 O O . GLU A 1 115 ? 5.986 -4.286 6.691 1.00 94.56 115 GLU A O 1
ATOM 868 N N . LEU A 1 116 ? 3.801 -4.357 6.195 1.00 95.31 116 LEU A N 1
ATOM 869 C CA . LEU A 1 116 ? 3.507 -2.992 6.641 1.00 95.31 116 LEU A CA 1
ATOM 870 C C . LEU A 1 116 ? 3.810 -2.807 8.131 1.00 95.31 116 LEU A C 1
ATOM 872 O O . LEU A 1 116 ? 4.452 -1.829 8.508 1.00 95.31 116 LEU A O 1
ATOM 876 N N . LEU A 1 117 ? 3.396 -3.761 8.966 1.00 94.81 117 LEU A N 1
ATOM 877 C CA . LEU A 1 117 ? 3.673 -3.741 10.401 1.00 94.81 117 LEU A CA 1
ATOM 878 C C . LEU A 1 117 ? 5.165 -3.859 10.707 1.00 94.81 117 LEU A C 1
ATOM 880 O O . LEU A 1 117 ? 5.691 -3.060 11.475 1.00 94.81 117 LEU A O 1
ATOM 884 N N . SER A 1 118 ? 5.866 -4.783 10.045 1.00 93.00 118 SER A N 1
ATOM 885 C CA . SER A 1 118 ? 7.314 -4.942 10.210 1.00 93.00 118 SER A CA 1
ATOM 886 C C . SER A 1 118 ? 8.078 -3.654 9.883 1.00 93.00 118 SER A C 1
ATOM 888 O O . SER A 1 118 ? 8.953 -3.246 10.647 1.00 93.00 118 SER A O 1
ATOM 890 N N . ARG A 1 119 ? 7.711 -2.960 8.799 1.00 91.56 119 ARG A N 1
ATOM 891 C CA . ARG A 1 119 ? 8.314 -1.666 8.434 1.00 91.56 119 ARG A CA 1
ATOM 892 C C . ARG A 1 119 ? 7.989 -0.558 9.421 1.00 91.56 119 ARG A C 1
ATOM 894 O O . ARG A 1 119 ? 8.858 0.248 9.736 1.00 91.56 119 ARG A O 1
ATOM 901 N N . MET A 1 120 ? 6.745 -0.511 9.890 1.00 91.12 120 MET A N 1
ATOM 902 C CA . MET A 1 120 ? 6.317 0.462 10.890 1.00 91.12 120 MET A CA 1
ATOM 903 C C . MET A 1 120 ? 7.101 0.283 12.196 1.00 91.12 120 MET A C 1
ATOM 905 O O . MET A 1 120 ? 7.594 1.264 12.745 1.00 91.12 120 MET A O 1
ATOM 909 N N . ALA A 1 121 ? 7.302 -0.964 12.633 1.00 89.31 121 ALA A N 1
ATOM 910 C CA . ALA A 1 121 ? 8.121 -1.281 13.798 1.00 89.31 121 ALA A CA 1
ATOM 911 C C . ALA A 1 121 ? 9.588 -0.854 13.607 1.00 89.31 121 ALA A C 1
ATOM 913 O O . ALA A 1 121 ? 10.176 -0.224 14.485 1.00 89.31 121 ALA A O 1
ATOM 914 N N . ALA A 1 122 ? 10.169 -1.138 12.435 1.00 85.75 122 ALA A N 1
ATOM 915 C CA . ALA A 1 122 ? 11.553 -0.785 12.121 1.00 85.75 122 ALA A CA 1
ATOM 916 C C . ALA A 1 122 ? 11.807 0.734 12.120 1.00 85.75 122 ALA A C 1
ATOM 918 O O . ALA A 1 122 ? 12.892 1.175 12.495 1.00 85.75 122 ALA A O 1
ATOM 919 N N . ALA A 1 123 ? 10.813 1.540 11.738 1.00 77.88 123 ALA A N 1
ATOM 920 C CA . ALA A 1 123 ? 10.931 2.997 11.734 1.00 77.88 123 ALA A CA 1
ATOM 921 C C . ALA A 1 123 ? 10.983 3.606 13.148 1.00 77.88 123 ALA A C 1
ATOM 923 O O . ALA A 1 123 ? 11.611 4.644 13.348 1.00 77.88 123 ALA A O 1
ATOM 924 N N . GLY A 1 124 ? 10.363 2.949 14.131 1.00 66.00 124 GLY A N 1
ATOM 925 C CA . GLY A 1 124 ? 10.323 3.393 15.523 1.00 66.00 124 GLY A CA 1
ATOM 926 C C . GLY A 1 124 ? 11.617 3.185 16.319 1.00 66.00 124 GLY A C 1
ATOM 927 O O . GLY A 1 124 ? 11.876 3.887 17.292 1.00 66.00 124 GLY A O 1
ATOM 928 N N . GLY A 1 125 ? 12.471 2.250 15.888 1.00 59.78 125 GLY A N 1
ATOM 929 C CA . GLY A 1 125 ? 13.723 1.904 16.574 1.00 59.78 125 GLY A CA 1
ATOM 930 C C . GLY A 1 125 ? 14.916 2.827 16.286 1.00 59.78 125 GLY A C 1
ATOM 931 O O . GLY A 1 125 ? 15.983 2.636 16.862 1.00 59.78 125 GLY A O 1
ATOM 932 N N . SER A 1 126 ? 14.777 3.824 15.404 1.00 52.56 126 SER A N 1
ATOM 933 C CA . SER A 1 126 ? 15.908 4.648 14.939 1.00 52.56 126 SER A CA 1
ATOM 934 C C . SER A 1 126 ? 16.308 5.798 15.886 1.00 52.56 126 SER A C 1
ATOM 936 O O . SER A 1 126 ? 17.174 6.597 15.532 1.00 52.56 126 SER A O 1
ATOM 938 N N . VAL A 1 127 ? 15.710 5.911 17.081 1.00 47.84 127 VAL A N 1
ATOM 939 C CA . VAL A 1 127 ? 15.868 7.092 17.962 1.00 47.84 127 VAL A CA 1
ATOM 940 C C . VAL A 1 127 ? 16.882 6.902 19.109 1.00 47.84 127 VAL A C 1
ATOM 942 O O . VAL A 1 127 ? 17.226 7.861 19.798 1.00 47.84 127 VAL A O 1
ATOM 945 N N . THR A 1 128 ? 17.487 5.725 19.306 1.00 40.50 128 THR A N 1
ATOM 946 C CA . THR A 1 128 ? 18.499 5.551 20.372 1.00 40.50 128 THR A CA 1
ATOM 947 C C . THR A 1 128 ? 19.930 5.811 19.887 1.00 40.50 128 THR A C 1
ATOM 949 O O . THR A 1 128 ? 20.726 4.886 19.724 1.00 40.50 128 THR A O 1
ATOM 952 N N . GLY A 1 129 ? 20.280 7.084 19.692 1.00 35.16 129 GLY A N 1
ATOM 953 C CA . GLY A 1 129 ? 21.669 7.560 19.694 1.00 35.16 129 GLY A CA 1
ATOM 954 C C . GLY A 1 129 ? 21.949 8.347 20.984 1.00 35.16 129 GLY A C 1
ATOM 955 O O . GLY A 1 129 ? 21.125 9.186 21.350 1.00 35.16 129 GLY A O 1
ATOM 956 N N . PRO A 1 130 ? 23.056 8.106 21.717 1.00 41.91 130 PRO A N 1
ATOM 957 C CA . PRO A 1 130 ? 23.306 8.788 22.983 1.00 41.91 130 PRO A CA 1
ATOM 958 C C . PRO A 1 130 ? 23.501 10.292 22.761 1.00 41.91 130 PRO A C 1
ATOM 960 O O . PRO A 1 130 ? 24.217 10.712 21.851 1.00 41.91 130 PRO A O 1
ATOM 963 N N . ALA A 1 131 ? 22.882 11.099 23.626 1.00 46.88 131 ALA A N 1
ATOM 964 C CA . ALA A 1 131 ? 23.077 12.540 23.695 1.00 46.88 131 ALA A CA 1
ATOM 965 C C . ALA A 1 131 ? 24.571 12.863 23.879 1.00 46.88 131 ALA A C 1
ATOM 967 O O . ALA A 1 131 ? 25.106 12.782 24.983 1.00 46.88 131 ALA A O 1
ATOM 968 N N . SER A 1 132 ? 25.250 13.221 22.788 1.00 38.56 132 SER A N 1
ATOM 969 C CA . SER A 1 132 ? 26.627 13.702 22.829 1.00 38.56 132 SER A CA 1
ATOM 970 C C . SER A 1 132 ? 26.629 15.226 22.817 1.00 38.56 132 SER A C 1
ATOM 972 O O . SER A 1 132 ? 26.230 15.876 21.853 1.00 38.56 132 SER A O 1
ATOM 974 N N . SER A 1 133 ? 27.084 15.786 23.931 1.00 43.88 133 SER A N 1
ATOM 975 C CA . SER A 1 133 ? 27.361 17.201 24.147 1.00 43.88 133 SER A CA 1
ATOM 976 C C . SER A 1 133 ? 28.307 17.776 23.086 1.00 43.88 133 SER A C 1
ATOM 978 O O . SER A 1 133 ? 29.461 17.351 23.014 1.00 43.88 133 SER A O 1
ATOM 980 N N . CYS A 1 134 ? 27.879 18.803 22.346 1.00 33.50 134 CYS A N 1
ATOM 981 C CA . CYS A 1 134 ? 28.751 19.599 21.476 1.00 33.50 134 CYS A CA 1
ATOM 982 C C . CYS A 1 134 ? 28.333 21.084 21.497 1.00 33.50 134 CYS A C 1
ATOM 984 O O . CYS A 1 134 ? 27.164 21.420 21.357 1.00 33.50 134 CYS A O 1
ATOM 986 N N . LYS A 1 135 ? 29.325 21.953 21.701 1.00 36.97 135 LYS A N 1
ATOM 987 C CA . LYS A 1 135 ? 29.299 23.416 21.922 1.00 36.97 135 LYS A CA 1
ATOM 988 C C . LYS A 1 135 ? 28.703 24.253 20.763 1.00 36.97 135 LYS A C 1
ATOM 990 O O . LYS A 1 135 ? 28.640 23.758 19.641 1.00 36.97 135 LYS A O 1
ATOM 995 N N . PRO A 1 136 ? 28.371 25.550 20.980 1.00 40.81 136 PRO A N 1
ATOM 996 C CA . PRO A 1 136 ? 27.887 26.436 19.921 1.00 40.81 136 PRO A CA 1
ATOM 997 C C . PRO A 1 136 ? 29.044 26.960 19.051 1.00 40.81 136 PRO A C 1
ATOM 999 O O . PRO A 1 136 ? 30.019 27.515 19.559 1.00 40.81 136 PRO A O 1
ATOM 1002 N N . GLY A 1 137 ? 28.921 26.813 17.730 1.00 31.53 137 GLY A N 1
ATOM 1003 C CA . GLY A 1 137 ? 29.861 27.318 16.723 1.00 31.53 137 GLY A CA 1
ATOM 1004 C C . GLY A 1 137 ? 29.125 27.720 15.440 1.00 31.53 137 GLY A C 1
ATOM 1005 O O . GLY A 1 137 ? 28.168 27.072 15.038 1.00 31.53 137 GLY A O 1
ATOM 1006 N N . ARG A 1 138 ? 29.532 28.848 14.855 1.00 35.88 138 ARG A N 1
ATOM 1007 C CA . ARG A 1 138 ? 28.800 29.691 13.891 1.00 35.88 138 ARG A CA 1
ATOM 1008 C C . ARG A 1 138 ? 28.755 29.160 12.443 1.00 35.88 138 ARG A C 1
ATOM 1010 O O . ARG A 1 138 ? 29.732 28.619 11.950 1.00 35.88 138 ARG A O 1
ATOM 1017 N N . THR A 1 139 ? 27.626 29.462 11.786 1.00 38.50 139 THR A N 1
ATOM 1018 C CA . THR A 1 139 ? 27.366 29.806 10.363 1.00 38.50 139 THR A CA 1
ATOM 1019 C C . THR A 1 139 ? 28.208 29.192 9.232 1.00 38.50 139 THR A C 1
ATOM 1021 O O . THR A 1 139 ? 29.365 29.559 9.051 1.00 38.50 139 THR A O 1
ATOM 1024 N N . SER A 1 140 ? 27.546 28.476 8.314 1.00 33.56 140 SER A N 1
ATOM 1025 C CA . SER A 1 140 ? 27.712 28.664 6.859 1.00 33.56 140 SER A CA 1
ATOM 1026 C C . SER A 1 140 ? 26.517 28.082 6.084 1.00 33.56 140 SER A C 1
ATOM 1028 O O . SER A 1 140 ? 25.970 27.037 6.420 1.00 33.56 140 SER A O 1
ATOM 1030 N N . THR A 1 141 ? 26.066 28.839 5.088 1.00 42.38 141 THR A N 1
ATOM 1031 C CA . THR A 1 141 ? 24.961 28.568 4.164 1.00 42.38 141 THR A CA 1
ATOM 1032 C C . THR A 1 141 ? 25.368 27.566 3.085 1.00 42.38 141 THR A C 1
ATOM 1034 O O . THR A 1 141 ? 26.316 27.824 2.347 1.00 42.38 141 THR A O 1
ATOM 1037 N N . GLY A 1 142 ? 24.606 26.482 2.937 1.00 32.81 142 GLY A N 1
ATOM 1038 C CA . GLY A 1 142 ? 24.721 25.540 1.822 1.00 32.81 142 GLY A CA 1
ATOM 1039 C C . GLY A 1 142 ? 23.802 24.335 2.025 1.00 32.81 142 GLY A C 1
ATOM 1040 O O . GLY A 1 142 ? 24.090 23.496 2.866 1.00 32.81 142 GLY A O 1
ATOM 1041 N N . SER A 1 143 ? 22.675 24.316 1.303 1.00 40.38 143 SER A N 1
ATOM 1042 C CA . SER A 1 143 ? 21.727 23.201 1.089 1.00 40.38 143 SER A CA 1
ATOM 1043 C C . SER A 1 143 ? 21.901 21.954 1.976 1.00 40.38 143 SER A C 1
ATOM 1045 O O . SER A 1 143 ? 22.678 21.055 1.651 1.00 40.38 143 SER A O 1
ATOM 1047 N N . ALA A 1 144 ? 21.125 21.880 3.061 1.00 34.06 144 ALA A N 1
ATOM 1048 C CA . ALA A 1 144 ? 21.040 20.691 3.901 1.00 34.06 144 ALA A CA 1
ATOM 1049 C C . ALA A 1 144 ? 20.425 19.507 3.120 1.00 34.06 144 ALA A C 1
ATOM 1051 O O . ALA A 1 144 ? 19.397 19.692 2.460 1.00 34.06 144 ALA A O 1
ATOM 1052 N N . PRO A 1 145 ? 20.988 18.287 3.197 1.00 43.03 145 PRO A N 1
ATOM 1053 C CA . PRO A 1 145 ? 20.241 17.091 2.843 1.00 43.03 145 PRO A CA 1
ATOM 1054 C C . PRO A 1 145 ? 19.075 16.960 3.831 1.00 43.03 145 PRO A C 1
ATOM 1056 O O . PRO A 1 145 ? 19.267 17.087 5.040 1.00 43.03 145 PRO A O 1
ATOM 1059 N N . LEU A 1 146 ? 17.859 16.743 3.322 1.00 42.62 146 LEU A N 1
ATOM 1060 C CA . LEU A 1 146 ? 16.709 16.356 4.144 1.00 42.62 146 LEU A CA 1
ATOM 1061 C C . LEU A 1 146 ? 17.144 15.183 5.036 1.00 42.62 146 LEU A C 1
ATOM 1063 O O . LEU A 1 146 ? 17.591 14.159 4.516 1.00 42.62 146 LEU A O 1
ATOM 1067 N N . ALA A 1 147 ? 17.084 15.375 6.355 1.00 46.75 147 ALA A N 1
ATOM 1068 C CA . ALA A 1 147 ? 17.567 14.413 7.338 1.00 46.75 147 ALA A CA 1
ATOM 1069 C C . ALA A 1 147 ? 16.957 13.014 7.094 1.00 46.75 147 ALA A C 1
ATOM 1071 O O . ALA A 1 147 ? 15.782 12.930 6.720 1.00 46.75 147 ALA A O 1
ATOM 1072 N N . PRO A 1 148 ? 17.720 11.921 7.295 1.00 58.41 148 PRO A N 1
ATOM 1073 C CA . PRO A 1 148 ? 17.244 10.548 7.088 1.00 58.41 148 PRO A CA 1
ATOM 1074 C C . PRO A 1 148 ? 15.936 10.248 7.842 1.00 58.41 148 PRO A C 1
ATOM 1076 O O . PRO A 1 148 ? 15.078 9.537 7.316 1.00 58.41 148 PRO A O 1
ATOM 1079 N N . ASP A 1 149 ? 15.728 10.894 8.991 1.00 59.16 149 ASP A N 1
ATOM 1080 C CA . ASP A 1 149 ? 14.528 10.772 9.826 1.00 59.16 149 ASP A CA 1
ATOM 1081 C C . ASP A 1 149 ? 13.245 11.237 9.118 1.00 59.16 149 ASP A C 1
ATOM 1083 O O . ASP A 1 149 ? 12.207 10.582 9.203 1.00 59.16 149 ASP A O 1
ATOM 1087 N N . ALA A 1 150 ? 13.311 12.307 8.315 1.00 64.81 150 ALA A N 1
ATOM 1088 C CA . ALA A 1 150 ? 12.143 12.832 7.603 1.00 64.81 150 ALA A CA 1
ATOM 1089 C C . ALA A 1 150 ? 11.631 11.859 6.528 1.00 64.81 150 ALA A C 1
ATOM 1091 O O . ALA A 1 150 ? 10.440 11.821 6.215 1.00 64.81 150 ALA A O 1
ATOM 1092 N N . LYS A 1 151 ? 12.527 11.059 5.939 1.00 73.88 151 LYS A N 1
ATOM 1093 C CA . LYS A 1 151 ? 12.158 10.080 4.913 1.00 73.88 151 LYS A CA 1
ATOM 1094 C C . LYS A 1 151 ? 11.480 8.852 5.525 1.00 73.88 151 LYS A C 1
ATOM 1096 O O . LYS A 1 151 ? 10.506 8.369 4.952 1.00 73.88 151 LYS A O 1
ATOM 1101 N N . LEU A 1 152 ? 11.955 8.403 6.687 1.00 76.19 152 LEU A N 1
ATOM 1102 C CA . LEU A 1 152 ? 11.340 7.317 7.455 1.00 76.19 152 LEU A CA 1
ATOM 1103 C C . LEU A 1 152 ? 9.966 7.730 7.997 1.00 76.19 152 LEU A C 1
ATOM 1105 O O . LEU A 1 152 ? 8.997 7.001 7.808 1.00 76.19 152 LEU A O 1
ATOM 1109 N N . SER A 1 153 ? 9.853 8.940 8.549 1.00 78.56 153 SER A N 1
ATOM 1110 C CA . SER A 1 153 ? 8.583 9.513 9.014 1.00 78.56 153 SER A CA 1
ATOM 1111 C C . SER A 1 153 ? 7.518 9.541 7.906 1.00 78.56 153 SER A C 1
ATOM 1113 O O . SER A 1 153 ? 6.417 9.014 8.070 1.00 78.56 153 SER A O 1
ATOM 1115 N N . ASN A 1 154 ? 7.882 10.011 6.705 1.00 84.94 154 ASN A N 1
ATOM 1116 C CA . ASN A 1 154 ? 6.991 9.993 5.536 1.00 84.94 154 ASN A CA 1
ATOM 1117 C C . ASN A 1 154 ? 6.577 8.570 5.106 1.00 84.94 154 ASN A C 1
ATOM 1119 O O . ASN A 1 154 ? 5.457 8.359 4.620 1.00 84.94 154 ASN A O 1
ATOM 1123 N N . GLN A 1 155 ? 7.468 7.587 5.263 1.00 87.31 155 GLN A N 1
ATOM 1124 C CA . GLN A 1 155 ? 7.161 6.186 4.980 1.00 87.31 155 GLN A CA 1
ATOM 1125 C C . GLN A 1 155 ? 6.141 5.642 5.990 1.00 87.31 155 GLN A C 1
ATOM 1127 O O . GLN A 1 155 ? 5.155 5.034 5.568 1.00 87.31 155 GLN A O 1
ATOM 1132 N N . VAL A 1 156 ? 6.306 5.927 7.288 1.00 89.44 156 VAL A N 1
ATOM 1133 C CA . VAL A 1 156 ? 5.332 5.544 8.325 1.00 89.44 156 VAL A CA 1
ATOM 1134 C C . VAL A 1 156 ? 3.975 6.182 8.065 1.00 89.44 156 VAL A C 1
ATOM 1136 O O . VAL A 1 156 ? 2.971 5.472 8.066 1.00 89.44 156 VAL A O 1
ATOM 1139 N N . SER A 1 157 ? 3.921 7.474 7.731 1.00 91.56 157 SER A N 1
ATOM 1140 C CA . SER A 1 157 ? 2.667 8.136 7.348 1.00 91.56 157 SER A CA 1
ATOM 1141 C C . SER A 1 157 ? 1.966 7.419 6.189 1.00 91.56 157 SER A C 1
ATOM 1143 O O . SER A 1 157 ? 0.741 7.273 6.192 1.00 91.56 157 SER A O 1
ATOM 1145 N N . THR A 1 158 ? 2.729 6.936 5.203 1.00 93.19 158 THR A N 1
ATOM 1146 C CA . THR A 1 158 ? 2.191 6.181 4.059 1.00 93.19 158 THR A CA 1
ATOM 1147 C C . THR A 1 158 ? 1.667 4.810 4.490 1.00 93.19 158 THR A C 1
ATOM 1149 O O . THR A 1 158 ? 0.566 4.427 4.092 1.00 93.19 158 THR A O 1
ATOM 1152 N N . ILE A 1 159 ? 2.415 4.093 5.334 1.00 94.88 159 ILE A N 1
ATOM 1153 C CA . ILE A 1 159 ? 2.019 2.792 5.891 1.00 94.88 159 ILE A CA 1
ATOM 1154 C C . ILE A 1 159 ? 0.729 2.925 6.702 1.00 94.88 159 ILE A C 1
ATOM 1156 O O . ILE A 1 159 ? -0.239 2.212 6.445 1.00 94.88 159 ILE A O 1
ATOM 1160 N N . VAL A 1 160 ? 0.689 3.875 7.635 1.00 94.44 160 VAL A N 1
ATOM 1161 C CA . VAL A 1 160 ? -0.473 4.161 8.481 1.00 94.44 160 VAL A CA 1
ATOM 1162 C C . VAL A 1 160 ? -1.692 4.532 7.640 1.00 94.44 160 VAL A C 1
ATOM 1164 O O . VAL A 1 160 ? -2.796 4.047 7.900 1.00 94.44 160 VAL A O 1
ATOM 1167 N N . SER A 1 161 ? -1.506 5.365 6.613 1.00 95.56 161 SER A N 1
ATOM 1168 C CA . SER A 1 161 ? -2.588 5.750 5.702 1.00 95.56 161 SER A CA 1
ATOM 1169 C C . SER A 1 161 ? -3.129 4.540 4.942 1.00 95.56 161 SER A C 1
ATOM 1171 O O . SER A 1 161 ? -4.341 4.347 4.884 1.00 95.56 161 SER A O 1
ATOM 1173 N N . LEU A 1 162 ? -2.248 3.678 4.427 1.00 97.06 162 LEU A N 1
ATOM 1174 C CA . LEU A 1 162 ? -2.639 2.450 3.741 1.00 97.06 162 LEU A CA 1
ATOM 1175 C C . LEU A 1 162 ? -3.374 1.484 4.683 1.00 97.06 162 LEU A C 1
ATOM 1177 O O . LEU A 1 162 ? -4.465 1.030 4.343 1.00 97.06 162 LEU A O 1
ATOM 1181 N N . LEU A 1 163 ? -2.845 1.222 5.883 1.00 97.06 163 LEU A N 1
ATOM 1182 C CA . LEU A 1 163 ? -3.511 0.397 6.900 1.00 97.06 163 LEU A CA 1
ATOM 1183 C C . LEU A 1 163 ? -4.891 0.957 7.259 1.00 97.06 163 LEU A C 1
ATOM 1185 O O . LEU A 1 163 ? -5.860 0.202 7.347 1.00 97.06 163 LEU A O 1
ATOM 1189 N N . SER A 1 164 ? -5.002 2.279 7.397 1.00 96.06 164 SER A N 1
ATOM 1190 C CA . SER A 1 164 ? -6.271 2.960 7.655 1.00 96.06 164 SER A CA 1
ATOM 1191 C C . SER A 1 164 ? -7.271 2.756 6.517 1.00 96.06 164 SER A C 1
ATOM 1193 O O . SER A 1 164 ? -8.435 2.440 6.774 1.00 96.06 164 SER A O 1
ATOM 1195 N N . THR A 1 165 ? -6.837 2.901 5.262 1.00 96.44 165 THR A N 1
ATOM 1196 C CA . THR A 1 165 ? -7.674 2.678 4.074 1.00 96.44 165 THR A CA 1
ATOM 1197 C C . THR A 1 165 ? -8.146 1.226 3.998 1.00 96.44 165 THR A C 1
ATOM 1199 O O . THR A 1 165 ? -9.345 0.977 3.853 1.00 96.44 165 THR A O 1
ATOM 1202 N N . LEU A 1 166 ? -7.240 0.262 4.183 1.00 96.69 166 LEU A N 1
ATOM 1203 C CA . LEU A 1 166 ? -7.569 -1.165 4.182 1.00 96.69 166 LEU A CA 1
ATOM 1204 C C . LEU A 1 166 ? -8.558 -1.517 5.301 1.00 96.69 166 LEU A C 1
ATOM 1206 O O . LEU A 1 166 ? -9.564 -2.181 5.050 1.00 96.69 166 LEU A O 1
ATOM 1210 N N . CYS A 1 167 ? -8.324 -1.019 6.519 1.00 95.81 167 CYS A N 1
ATOM 1211 C CA . CYS A 1 167 ? -9.205 -1.269 7.655 1.00 95.81 167 CYS A CA 1
ATOM 1212 C C . CYS A 1 167 ? -10.591 -0.664 7.455 1.00 95.81 167 CYS A C 1
ATOM 1214 O O . CYS A 1 167 ? -11.587 -1.317 7.748 1.00 95.81 167 CYS A O 1
ATOM 1216 N N . ARG A 1 168 ? -10.700 0.553 6.913 1.00 94.94 168 ARG A N 1
ATOM 1217 C CA . ARG A 1 168 ? -12.005 1.162 6.597 1.00 94.94 168 ARG A CA 1
ATOM 1218 C C . ARG A 1 168 ? -12.757 0.370 5.530 1.00 94.94 168 ARG A C 1
ATOM 1220 O O . ARG A 1 168 ? -13.969 0.205 5.652 1.00 94.94 168 ARG A O 1
ATOM 1227 N N . GLY A 1 169 ? -12.045 -0.149 4.531 1.00 93.69 169 GLY A N 1
ATOM 1228 C CA . GLY A 1 169 ? -12.629 -0.888 3.413 1.00 93.69 169 GLY A CA 1
ATOM 1229 C C . GLY A 1 169 ? -13.018 -2.335 3.726 1.00 93.69 169 GLY A C 1
ATOM 1230 O O . GLY A 1 169 ? -14.007 -2.804 3.174 1.00 93.69 169 GLY A O 1
ATOM 1231 N N . SER A 1 170 ? -12.297 -3.030 4.615 1.00 95.38 170 SER A N 1
ATOM 1232 C CA . SER A 1 170 ? -12.450 -4.485 4.785 1.00 95.38 170 SER A CA 1
ATOM 1233 C C . SER A 1 170 ? -12.578 -4.960 6.241 1.00 95.38 170 SER A C 1
ATOM 1235 O O . SER A 1 170 ? -11.654 -4.733 7.030 1.00 95.38 170 SER A O 1
ATOM 1237 N N . PRO A 1 171 ? -13.673 -5.658 6.628 1.00 93.94 171 PRO A N 1
ATOM 1238 C CA . PRO A 1 171 ? -13.808 -6.291 7.947 1.00 93.94 171 PRO A CA 1
ATOM 1239 C C . PRO A 1 171 ? -12.786 -7.393 8.183 1.00 93.94 171 PRO A C 1
ATOM 1241 O O . PRO A 1 171 ? -12.272 -7.490 9.296 1.00 93.94 171 PRO A O 1
ATOM 1244 N N . LEU A 1 172 ? -12.467 -8.170 7.146 1.00 94.75 172 LEU A N 1
ATOM 1245 C CA . LEU A 1 172 ? -11.489 -9.250 7.230 1.00 94.75 172 LEU A CA 1
ATOM 1246 C C . LEU A 1 172 ? -10.093 -8.693 7.507 1.00 94.75 172 LEU A C 1
ATOM 1248 O O . LEU A 1 172 ? -9.449 -9.124 8.457 1.00 94.75 172 LEU A O 1
ATOM 1252 N N . VAL A 1 173 ? -9.669 -7.650 6.780 1.00 96.25 173 VAL A N 1
ATOM 1253 C CA . VAL A 1 173 ? -8.346 -7.050 7.022 1.00 96.25 173 VAL A CA 1
ATOM 1254 C C . VAL A 1 173 ? -8.239 -6.476 8.433 1.00 96.25 173 VAL A C 1
ATOM 1256 O O . VAL A 1 173 ? -7.221 -6.673 9.085 1.00 96.25 173 VAL A O 1
ATOM 1259 N N . THR A 1 174 ? -9.276 -5.800 8.943 1.00 95.62 174 THR A N 1
ATOM 1260 C CA . THR A 1 174 ? -9.261 -5.307 10.332 1.00 95.62 174 THR A CA 1
ATOM 1261 C C . THR A 1 174 ? -9.193 -6.446 11.341 1.00 95.62 174 THR A C 1
ATOM 1263 O O . THR A 1 174 ? -8.433 -6.358 12.301 1.00 95.62 174 THR A O 1
ATOM 1266 N N . HIS A 1 175 ? -9.966 -7.512 11.134 1.00 94.94 175 HIS A N 1
ATOM 1267 C CA . HIS A 1 175 ? -9.947 -8.684 12.002 1.00 94.94 175 HIS A CA 1
ATOM 1268 C C . HIS A 1 175 ? -8.553 -9.323 12.070 1.00 94.94 175 HIS A C 1
ATOM 1270 O O . HIS A 1 175 ? -8.061 -9.611 13.163 1.00 94.94 175 HIS A O 1
ATOM 1276 N N . ASP A 1 176 ? -7.910 -9.502 10.919 1.00 95.25 176 ASP A N 1
ATOM 1277 C CA . ASP A 1 176 ? -6.595 -10.132 10.828 1.00 95.25 176 ASP A CA 1
ATOM 1278 C C . ASP A 1 176 ? -5.497 -9.213 11.373 1.00 95.25 176 ASP A C 1
ATOM 1280 O O . ASP A 1 176 ? -4.601 -9.669 12.083 1.00 95.25 176 ASP A O 1
ATOM 1284 N N . LEU A 1 177 ? -5.606 -7.900 11.132 1.00 95.38 177 LEU A N 1
ATOM 1285 C CA . LEU A 1 177 ? -4.692 -6.900 11.681 1.00 95.38 177 LEU A CA 1
ATOM 1286 C C . LEU A 1 177 ? -4.719 -6.898 13.216 1.00 95.38 177 LEU A C 1
ATOM 1288 O O . LEU A 1 177 ? -3.665 -6.910 13.846 1.00 95.38 177 LEU A O 1
ATOM 1292 N N . LEU A 1 178 ? -5.901 -6.939 13.833 1.00 94.19 178 LEU A N 1
ATOM 1293 C CA . LEU A 1 178 ? -6.041 -6.963 15.295 1.00 94.19 178 LEU A CA 1
ATOM 1294 C C . LEU A 1 178 ? -5.482 -8.238 15.945 1.00 94.19 178 LEU A C 1
ATOM 1296 O O . LEU A 1 178 ? -5.219 -8.244 17.143 1.00 94.19 178 LEU A O 1
ATOM 1300 N N . ARG A 1 179 ? -5.306 -9.315 15.171 1.00 94.19 179 ARG A N 1
ATOM 1301 C CA . ARG A 1 179 ? -4.705 -10.584 15.615 1.00 94.19 179 ARG A CA 1
ATOM 1302 C C . ARG A 1 179 ? -3.225 -10.726 15.258 1.00 94.19 179 ARG A C 1
ATOM 1304 O O . ARG A 1 179 ? -2.635 -11.771 15.516 1.00 94.19 179 ARG A O 1
ATOM 1311 N N . SER A 1 180 ? -2.637 -9.705 14.649 1.00 93.81 180 SER A N 1
ATOM 1312 C CA . SER A 1 180 ? -1.229 -9.683 14.255 1.00 93.81 180 SER A CA 1
ATOM 1313 C C . SER A 1 180 ? -0.356 -8.967 15.297 1.00 93.81 180 SER A C 1
ATOM 1315 O O . SER A 1 180 ? -0.854 -8.521 16.329 1.00 93.81 180 SER A O 1
ATOM 1317 N N . ALA A 1 181 ? 0.939 -8.797 15.008 1.00 91.00 181 ALA A N 1
ATOM 1318 C CA . ALA A 1 181 ? 1.895 -8.039 15.831 1.00 91.00 181 ALA A CA 1
ATOM 1319 C C . ALA A 1 181 ? 1.688 -6.506 15.765 1.00 91.00 181 ALA A C 1
ATOM 1321 O O . ALA A 1 181 ? 2.638 -5.720 15.808 1.00 91.00 181 ALA A O 1
ATOM 1322 N N . LEU A 1 182 ? 0.436 -6.067 15.600 1.00 92.88 182 LEU A N 1
ATOM 1323 C CA . LEU A 1 182 ? 0.056 -4.661 15.549 1.00 92.88 182 LEU A CA 1
ATOM 1324 C C . LEU A 1 182 ? 0.477 -3.912 16.832 1.00 92.88 182 LEU A C 1
ATOM 1326 O O . LEU A 1 182 ? 1.101 -2.864 16.672 1.00 92.88 182 LEU A O 1
ATOM 1330 N N . PRO A 1 183 ? 0.209 -4.407 18.063 1.00 91.94 183 PRO A N 1
ATOM 1331 C CA . PRO A 1 183 ? 0.582 -3.692 19.287 1.00 91.94 183 PRO A CA 1
ATOM 1332 C C . PRO A 1 183 ? 2.083 -3.396 19.368 1.00 91.94 183 PRO A C 1
ATOM 1334 O O . PRO A 1 183 ? 2.454 -2.239 19.536 1.00 91.94 183 PRO A O 1
ATOM 1337 N N . ASP A 1 184 ? 2.928 -4.402 19.126 1.00 91.62 184 ASP A N 1
ATOM 1338 C CA . ASP A 1 184 ? 4.392 -4.267 19.165 1.00 91.62 184 ASP A CA 1
ATOM 1339 C C . ASP A 1 184 ? 4.897 -3.249 18.130 1.00 91.62 184 ASP A C 1
ATOM 1341 O O . ASP A 1 184 ? 5.790 -2.436 18.388 1.00 91.62 184 ASP A O 1
ATOM 1345 N N . SER A 1 185 ? 4.290 -3.262 16.939 1.00 92.12 185 SER A N 1
ATOM 1346 C CA . SER A 1 185 ? 4.639 -2.336 15.859 1.00 92.12 185 SER A CA 1
ATOM 1347 C C . SER A 1 185 ? 4.238 -0.899 16.187 1.00 92.12 185 SER A C 1
ATOM 1349 O O . SER A 1 185 ? 4.949 0.038 15.828 1.00 92.12 185 SER A O 1
ATOM 1351 N N . MET A 1 186 ? 3.103 -0.715 16.866 1.00 91.69 186 MET A N 1
ATOM 1352 C CA . MET A 1 186 ? 2.620 0.594 17.303 1.00 91.69 186 MET A CA 1
ATOM 1353 C C . MET A 1 186 ? 3.443 1.136 18.466 1.00 91.69 186 MET A C 1
ATOM 1355 O O . MET A 1 186 ? 3.824 2.299 18.429 1.00 91.69 186 MET A O 1
ATOM 1359 N N . GLU A 1 187 ? 3.757 0.305 19.462 1.00 91.38 187 GLU A N 1
ATOM 1360 C CA . GLU A 1 187 ? 4.635 0.681 20.574 1.00 91.38 187 GLU A CA 1
ATOM 1361 C C . GLU A 1 187 ? 5.995 1.151 20.055 1.00 91.38 187 GLU A C 1
ATOM 1363 O O . GLU A 1 187 ? 6.466 2.222 20.432 1.00 91.38 187 GLU A O 1
ATOM 1368 N N . SER A 1 188 ? 6.568 0.411 19.103 1.00 89.12 188 SER A N 1
ATOM 1369 C CA . SER A 1 188 ? 7.806 0.810 18.436 1.00 89.12 188 SER A CA 1
ATOM 1370 C C . SER A 1 188 ? 7.645 2.160 17.725 1.00 89.12 188 SER A C 1
ATOM 1372 O O . SER A 1 188 ? 8.437 3.069 17.954 1.00 89.12 188 SER A O 1
ATOM 1374 N N . ALA A 1 189 ? 6.602 2.335 16.903 1.00 87.69 189 ALA A N 1
ATOM 1375 C CA . ALA A 1 189 ? 6.359 3.575 16.156 1.00 87.69 189 ALA A CA 1
ATOM 1376 C C . ALA A 1 189 ? 6.140 4.808 17.053 1.00 87.69 189 ALA A C 1
ATOM 1378 O O . ALA A 1 189 ? 6.495 5.922 16.665 1.00 87.69 189 ALA A O 1
ATOM 1379 N N . LEU A 1 190 ? 5.607 4.629 18.266 1.00 87.44 190 LEU A N 1
ATOM 1380 C CA . LEU A 1 190 ? 5.468 5.705 19.252 1.00 87.44 190 LEU A CA 1
ATOM 1381 C C . LEU A 1 190 ? 6.818 6.208 19.796 1.00 87.44 190 LEU A C 1
ATOM 1383 O O . LEU A 1 190 ? 6.871 7.308 20.338 1.00 87.44 190 LEU A O 1
ATOM 1387 N N . GLY A 1 191 ? 7.903 5.448 19.620 1.00 85.19 191 GLY A N 1
ATOM 1388 C CA . GLY A 1 191 ? 9.274 5.893 19.885 1.00 85.19 191 GLY A CA 1
ATOM 1389 C C . GLY A 1 191 ? 9.871 6.803 18.802 1.00 85.19 191 GLY A C 1
ATOM 1390 O O . GLY A 1 191 ? 10.995 7.271 18.968 1.00 85.19 191 GLY A O 1
ATOM 1391 N N . GLY A 1 192 ? 9.148 7.037 17.699 1.00 84.50 192 GLY A N 1
ATOM 1392 C CA . GLY A 1 192 ? 9.575 7.876 16.578 1.00 84.50 192 GLY A CA 1
ATOM 1393 C C . GLY A 1 192 ? 9.416 9.385 16.809 1.00 84.50 192 GLY A C 1
ATOM 1394 O O . GLY A 1 192 ? 9.309 9.873 17.933 1.00 84.50 192 GLY A O 1
ATOM 1395 N N . ASP A 1 193 ? 9.400 10.147 15.713 1.00 85.94 193 ASP A N 1
ATOM 1396 C CA . ASP A 1 193 ? 9.178 11.596 15.747 1.00 85.94 193 ASP A CA 1
ATOM 1397 C C . ASP A 1 193 ? 7.703 11.969 16.014 1.00 85.94 193 ASP A C 1
ATOM 1399 O O . ASP A 1 193 ? 6.795 11.137 15.953 1.00 85.94 193 ASP A O 1
ATOM 1403 N N . GLU A 1 194 ? 7.440 13.253 16.290 1.00 89.50 194 GLU A N 1
ATOM 1404 C CA . GLU A 1 194 ? 6.086 13.762 16.5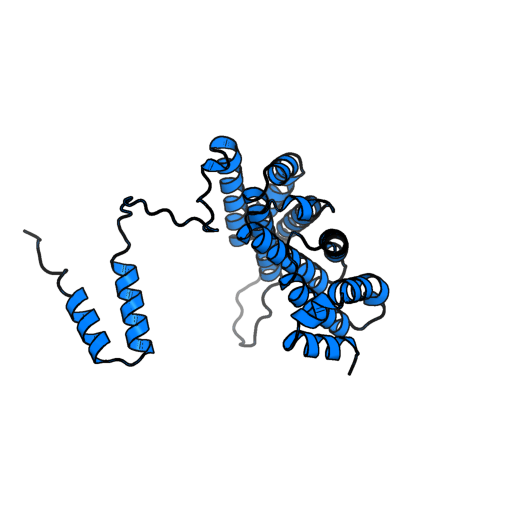80 1.00 89.50 194 GLU A CA 1
ATOM 1405 C C . GLU A 1 194 ? 5.075 13.380 15.486 1.00 89.50 194 GLU A C 1
ATOM 1407 O O . GLU A 1 194 ? 3.921 13.046 15.767 1.00 89.50 194 GLU A O 1
ATOM 1412 N N . ARG A 1 195 ? 5.508 13.388 14.221 1.00 89.00 195 ARG A N 1
ATOM 1413 C CA . ARG A 1 195 ? 4.647 13.056 13.089 1.00 89.00 195 ARG A CA 1
ATOM 1414 C C . ARG A 1 195 ? 4.245 11.581 13.095 1.00 89.00 195 ARG A C 1
ATOM 1416 O O . ARG A 1 195 ? 3.060 11.287 12.929 1.00 89.00 195 ARG A O 1
ATOM 1423 N N . CYS A 1 196 ? 5.203 10.684 13.309 1.00 88.88 196 CYS A N 1
ATOM 1424 C CA . CYS A 1 196 ? 4.995 9.246 13.433 1.00 88.88 196 CYS A CA 1
ATOM 1425 C C . CYS A 1 196 ? 4.040 8.918 14.588 1.00 88.88 196 CYS A C 1
ATOM 1427 O O . CYS A 1 196 ? 3.100 8.137 14.412 1.00 88.88 196 CYS A O 1
ATOM 1429 N N . VAL A 1 197 ? 4.209 9.587 15.733 1.00 91.12 197 VAL A N 1
ATOM 1430 C CA . VAL A 1 197 ? 3.312 9.461 16.892 1.00 91.12 197 VAL A CA 1
ATOM 1431 C C . VAL A 1 197 ? 1.886 9.876 16.527 1.00 91.12 197 VAL A C 1
ATOM 1433 O O . VAL A 1 197 ? 0.951 9.105 16.737 1.00 91.12 197 VAL A O 1
ATOM 1436 N N . LEU A 1 198 ? 1.699 11.060 15.935 1.00 93.00 198 LEU A N 1
ATOM 1437 C CA . LEU A 1 198 ? 0.370 11.564 15.571 1.00 93.00 198 LEU A CA 1
ATOM 1438 C C . LEU A 1 198 ? -0.338 10.676 14.543 1.00 93.00 198 LEU A C 1
ATOM 1440 O O . LEU A 1 198 ? -1.543 10.446 14.654 1.00 93.00 198 LEU A O 1
ATOM 1444 N N . ASP A 1 199 ? 0.384 10.177 13.541 1.00 92.62 199 ASP A N 1
ATOM 1445 C CA . ASP A 1 199 ? -0.198 9.275 12.551 1.00 92.62 199 ASP A CA 1
ATOM 1446 C C . ASP A 1 199 ? -0.547 7.915 13.190 1.00 92.62 199 ASP A C 1
ATOM 1448 O O . ASP A 1 199 ? -1.659 7.420 12.991 1.00 92.62 199 ASP A O 1
ATOM 1452 N N . THR A 1 200 ? 0.308 7.364 14.055 1.00 92.75 200 THR A N 1
ATOM 1453 C CA . THR A 1 200 ? 0.012 6.124 14.799 1.00 92.75 200 THR A CA 1
ATOM 1454 C C . THR A 1 200 ? -1.216 6.283 15.699 1.00 92.75 200 THR A C 1
ATOM 1456 O O . THR A 1 200 ? -2.103 5.431 15.679 1.00 92.75 200 THR A O 1
ATOM 1459 N N . MET A 1 201 ? -1.342 7.401 16.420 1.00 94.31 201 MET A N 1
ATOM 1460 C CA . MET A 1 201 ? -2.518 7.700 17.248 1.00 94.31 201 MET A CA 1
ATOM 1461 C C . MET A 1 201 ? -3.805 7.780 16.418 1.00 94.31 201 MET A C 1
ATOM 1463 O O . MET A 1 201 ? -4.829 7.231 16.814 1.00 94.31 201 MET A O 1
ATOM 1467 N N . ARG A 1 202 ? -3.758 8.359 15.212 1.00 94.75 202 ARG A N 1
ATOM 1468 C CA . ARG A 1 202 ? -4.915 8.362 14.295 1.00 94.75 202 ARG A CA 1
ATOM 1469 C C . ARG A 1 202 ? -5.333 6.956 13.865 1.00 94.75 202 ARG A C 1
ATOM 1471 O O . ARG A 1 202 ? -6.524 6.718 13.647 1.00 94.75 202 ARG A O 1
ATOM 1478 N N . LEU A 1 203 ? -4.378 6.035 13.717 1.00 95.06 203 LEU A N 1
ATOM 1479 C CA . LEU A 1 203 ? -4.680 4.628 13.455 1.00 95.06 203 LEU A CA 1
ATOM 1480 C C . LEU A 1 203 ? -5.349 3.978 14.670 1.00 95.06 203 LEU A C 1
ATOM 1482 O O . LEU A 1 203 ? -6.351 3.289 14.483 1.00 95.06 203 LEU A O 1
ATOM 1486 N N . VAL A 1 204 ? -4.853 4.233 15.890 1.00 95.31 204 VAL A N 1
ATOM 1487 C CA . VAL A 1 204 ? -5.499 3.782 17.141 1.00 95.31 204 VAL A CA 1
ATOM 1488 C C . VAL A 1 204 ? -6.950 4.252 17.174 1.00 95.31 204 VAL A C 1
ATOM 1490 O O . VAL A 1 204 ? -7.850 3.429 17.310 1.00 95.31 204 VAL A O 1
ATOM 1493 N N . ASP A 1 205 ? -7.186 5.553 16.994 1.00 94.94 205 ASP A N 1
ATOM 1494 C CA . ASP A 1 205 ? -8.521 6.153 17.058 1.00 94.94 205 ASP A CA 1
ATOM 1495 C C . ASP A 1 205 ? -9.477 5.495 16.060 1.00 94.94 205 ASP A C 1
ATOM 1497 O O . ASP A 1 205 ? -10.606 5.139 16.398 1.00 94.94 205 ASP A O 1
ATOM 1501 N N . LEU A 1 206 ? -9.012 5.267 14.827 1.00 95.38 206 LEU A N 1
ATOM 1502 C CA . LEU A 1 206 ? -9.780 4.537 13.824 1.00 95.38 206 LEU A CA 1
ATOM 1503 C C . LEU A 1 206 ? -10.128 3.120 14.296 1.00 95.38 206 LEU A C 1
ATOM 1505 O O . LEU A 1 206 ? -11.272 2.694 14.138 1.00 95.38 206 LEU A O 1
ATOM 1509 N N . LEU A 1 207 ? -9.166 2.376 14.839 1.00 95.00 207 LEU A N 1
ATOM 1510 C CA . LEU A 1 207 ? -9.400 1.014 15.316 1.00 95.00 207 LEU A CA 1
ATOM 1511 C C . LEU A 1 207 ? -10.379 0.991 16.492 1.00 95.00 207 LEU A C 1
ATOM 1513 O O . LEU A 1 207 ? -11.264 0.139 16.509 1.00 95.00 207 LEU A O 1
ATOM 1517 N N . LEU A 1 208 ? -10.290 1.949 17.418 1.00 94.56 208 LEU A N 1
ATOM 1518 C CA . LEU A 1 208 ? -11.245 2.100 18.517 1.00 94.56 208 LEU A CA 1
ATOM 1519 C C . LEU A 1 208 ? -12.658 2.368 17.983 1.00 94.56 208 LEU A C 1
ATOM 1521 O O . LEU A 1 208 ? -13.593 1.669 18.367 1.00 94.56 208 LEU A O 1
ATOM 1525 N N . VAL A 1 209 ? -12.825 3.292 17.032 1.00 95.12 209 VAL A N 1
ATOM 1526 C CA . VAL A 1 209 ? -14.127 3.534 16.380 1.00 95.12 209 VAL A CA 1
ATOM 1527 C C . VAL A 1 209 ? -14.650 2.258 15.711 1.00 95.12 209 VAL A C 1
ATOM 1529 O O . VAL A 1 209 ? -15.811 1.890 15.885 1.00 95.12 209 VAL A O 1
ATOM 1532 N N . LEU A 1 210 ? -13.796 1.538 14.978 1.00 93.38 210 LEU A N 1
ATOM 1533 C CA . LEU A 1 210 ? -14.172 0.288 14.313 1.00 93.38 210 LEU A CA 1
ATOM 1534 C C . LEU A 1 210 ? -14.574 -0.821 15.294 1.00 93.38 210 LEU A C 1
ATOM 1536 O O . LEU A 1 210 ? -15.451 -1.616 14.956 1.00 93.38 210 LEU A O 1
ATOM 1540 N N . LEU A 1 211 ? -13.947 -0.883 16.469 1.00 92.00 211 LEU A N 1
ATOM 1541 C CA . LEU A 1 211 ? -14.202 -1.890 17.500 1.00 92.00 211 LEU A CA 1
ATOM 1542 C C . LEU A 1 211 ? -15.444 -1.585 18.340 1.00 92.00 211 LEU A C 1
ATOM 1544 O O . LEU A 1 211 ? -16.238 -2.489 18.594 1.00 92.00 211 LEU A O 1
ATOM 1548 N N . PHE A 1 212 ? -15.610 -0.335 18.772 1.00 91.94 212 PHE A N 1
ATOM 1549 C CA . PHE A 1 212 ? -16.653 0.049 19.725 1.00 91.94 212 PHE A CA 1
ATOM 1550 C C . PHE A 1 212 ? -17.939 0.533 19.052 1.00 91.94 212 PHE A C 1
ATOM 1552 O O . PHE A 1 212 ? -19.030 0.181 19.495 1.00 91.94 212 PHE A O 1
ATOM 1559 N N . GLU A 1 213 ? -17.836 1.305 17.970 1.00 91.50 213 GLU A N 1
ATOM 1560 C CA . GLU A 1 213 ? -19.003 1.857 17.264 1.00 91.50 213 GLU A CA 1
ATOM 1561 C C . GLU A 1 213 ? -19.334 1.073 15.982 1.00 91.50 213 GLU A C 1
ATOM 1563 O O . GLU A 1 213 ? -20.464 1.087 15.480 1.00 91.50 213 GLU A O 1
ATOM 1568 N N . GLY A 1 214 ? -18.349 0.346 15.453 1.00 87.12 214 GLY A N 1
ATOM 1569 C CA . GLY A 1 214 ? -18.468 -0.428 14.228 1.00 87.12 214 GLY A CA 1
ATOM 1570 C C . GLY A 1 214 ? -18.354 0.422 12.961 1.00 87.12 214 GLY A C 1
ATOM 1571 O O . GLY A 1 214 ? -18.337 1.651 12.962 1.00 87.12 214 GLY A O 1
ATOM 1572 N N . ARG A 1 215 ? -18.330 -0.245 11.802 1.00 86.94 215 ARG A N 1
ATOM 1573 C CA . ARG A 1 215 ? -18.136 0.409 10.488 1.00 86.94 215 ARG A CA 1
ATOM 1574 C C . ARG A 1 215 ? -19.220 1.417 10.110 1.00 86.94 215 ARG A C 1
ATOM 1576 O O . ARG A 1 215 ? -18.984 2.264 9.257 1.00 86.94 215 ARG A O 1
ATOM 1583 N N . LYS A 1 216 ? -20.402 1.330 10.728 1.00 86.75 216 LYS A N 1
ATOM 1584 C CA . LYS A 1 216 ? -21.515 2.265 10.495 1.00 86.75 216 LYS A CA 1
ATOM 1585 C C . LYS A 1 216 ? -21.211 3.675 11.009 1.00 86.75 216 LYS A C 1
ATOM 1587 O O . LYS A 1 216 ? -21.828 4.618 10.523 1.00 86.75 216 LYS A O 1
ATOM 1592 N N . ALA A 1 217 ? -20.276 3.804 11.950 1.00 86.56 217 ALA A N 1
ATOM 1593 C CA . ALA A 1 217 ? -19.805 5.083 12.467 1.00 86.56 217 ALA A CA 1
ATOM 1594 C C . ALA A 1 217 ? -18.787 5.773 11.550 1.00 86.56 217 ALA A C 1
ATOM 1596 O O . ALA A 1 217 ? -18.528 6.967 11.694 1.00 86.56 217 ALA A O 1
ATOM 1597 N N . LEU A 1 218 ? -18.222 5.052 10.574 1.00 85.50 218 LEU A N 1
ATOM 1598 C CA . LEU A 1 218 ? -17.353 5.682 9.593 1.00 85.50 218 LEU A CA 1
ATOM 1599 C C . LEU A 1 218 ? -18.158 6.706 8.780 1.00 85.50 218 LEU A C 1
ATOM 1601 O O . LEU A 1 218 ? -19.288 6.412 8.371 1.00 85.50 218 LEU A O 1
ATOM 1605 N N . PRO A 1 219 ? -17.578 7.881 8.474 1.00 78.81 219 PRO A N 1
ATOM 1606 C CA . PRO A 1 219 ? -18.177 8.796 7.517 1.00 78.81 219 PRO A CA 1
ATOM 1607 C C . PRO A 1 219 ? -18.479 8.018 6.238 1.00 78.81 219 PRO A C 1
ATOM 1609 O O . PRO A 1 219 ? -17.587 7.353 5.707 1.00 78.81 219 PRO A O 1
ATOM 1612 N N . LYS A 1 220 ? -19.732 8.061 5.763 1.00 65.25 220 LYS A N 1
ATOM 1613 C CA . LYS A 1 220 ? -20.109 7.412 4.503 1.00 65.25 220 LYS A CA 1
ATOM 1614 C C . LYS A 1 220 ? -19.176 7.940 3.416 1.00 65.25 220 LYS A C 1
ATOM 1616 O O . LYS A 1 220 ? -19.262 9.112 3.052 1.00 65.25 220 LYS A O 1
ATOM 1621 N N . SER A 1 221 ? -18.264 7.085 2.953 1.00 54.56 221 SER A N 1
ATOM 1622 C CA . SER A 1 221 ? -17.356 7.401 1.857 1.00 54.56 221 SER A CA 1
ATOM 1623 C C . SER A 1 221 ? -18.215 7.843 0.677 1.00 54.56 221 SER A C 1
ATOM 1625 O O . SER A 1 221 ? -19.146 7.133 0.294 1.00 54.56 221 SER A O 1
ATOM 1627 N N . THR A 1 222 ? -17.986 9.050 0.164 1.00 44.81 222 THR A N 1
ATOM 1628 C CA . THR A 1 222 ? -18.749 9.675 -0.923 1.00 44.81 222 THR A CA 1
ATOM 1629 C C . THR A 1 222 ? -18.461 8.982 -2.258 1.00 44.81 222 THR A C 1
ATOM 1631 O O . THR A 1 222 ? -17.917 9.568 -3.187 1.00 44.81 222 THR A O 1
ATOM 1634 N N . ALA A 1 223 ? -18.838 7.713 -2.366 1.00 46.91 223 ALA A N 1
ATOM 1635 C CA . ALA A 1 223 ? -18.912 6.958 -3.602 1.00 46.91 223 ALA A CA 1
ATOM 1636 C C . ALA A 1 223 ? -20.391 6.619 -3.841 1.00 46.91 223 ALA A C 1
ATOM 1638 O O . ALA A 1 223 ? -20.949 5.726 -3.217 1.00 46.91 223 ALA A O 1
ATOM 1639 N N . GLY A 1 224 ? -21.037 7.407 -4.707 1.00 44.97 224 GLY A N 1
ATOM 1640 C CA . GLY A 1 224 ? -22.302 7.056 -5.360 1.00 44.97 224 GLY A CA 1
ATOM 1641 C C . GLY A 1 224 ? -23.533 6.875 -4.465 1.00 44.97 224 GLY A C 1
ATOM 1642 O O . GLY A 1 224 ? -24.008 5.764 -4.280 1.00 44.97 224 GLY A O 1
ATOM 1643 N N . SER A 1 225 ? -24.148 7.966 -4.008 1.00 31.05 225 SER A N 1
ATOM 1644 C CA . SER A 1 225 ? -25.615 8.008 -3.887 1.00 31.05 225 SER A CA 1
ATOM 1645 C C . SER A 1 225 ? -26.118 9.449 -3.902 1.00 31.05 225 SER A C 1
ATOM 1647 O O . SER A 1 225 ? -25.896 10.247 -2.993 1.00 31.05 225 SER A O 1
ATOM 1649 N N . THR A 1 226 ? -26.821 9.792 -4.975 1.00 42.56 226 THR A N 1
ATOM 1650 C CA . THR A 1 226 ? -27.776 10.894 -5.020 1.00 42.56 226 THR A CA 1
ATOM 1651 C C . THR A 1 226 ? -28.916 10.585 -4.051 1.00 42.56 226 THR A C 1
ATOM 1653 O O . THR A 1 226 ? -29.913 9.976 -4.417 1.00 42.56 226 THR A O 1
ATOM 1656 N N . SER A 1 227 ? -28.803 11.030 -2.802 1.00 33.78 227 SER A N 1
ATOM 1657 C CA . SER A 1 227 ? -29.968 11.189 -1.932 1.00 33.78 227 SER A CA 1
ATOM 1658 C C . SER A 1 227 ? -29.862 12.505 -1.179 1.00 33.78 227 SER A C 1
ATOM 1660 O O . SER A 1 227 ? -29.039 12.673 -0.280 1.00 33.78 227 SER A O 1
ATOM 1662 N N . ARG A 1 228 ? -30.704 13.455 -1.586 1.00 52.81 228 ARG A N 1
ATOM 1663 C CA . ARG A 1 228 ? -30.974 14.695 -0.862 1.00 52.81 228 ARG A CA 1
ATOM 1664 C C . ARG A 1 228 ? -31.539 14.329 0.508 1.00 52.81 228 ARG A C 1
ATOM 1666 O O . ARG A 1 228 ? -32.627 13.768 0.531 1.00 52.81 228 ARG A O 1
ATOM 1673 N N . ILE A 1 229 ? -30.886 14.704 1.610 1.00 47.38 229 ILE A N 1
ATOM 1674 C CA . ILE A 1 229 ? -31.608 15.030 2.851 1.00 47.38 229 ILE A CA 1
ATOM 1675 C C . ILE A 1 229 ? -30.896 16.191 3.580 1.00 47.38 229 ILE A C 1
ATOM 1677 O O . ILE A 1 229 ? -29.664 16.183 3.651 1.00 47.38 229 ILE A O 1
ATOM 1681 N N . PRO A 1 230 ? -31.632 17.206 4.079 1.00 42.53 230 PRO A N 1
ATOM 1682 C CA . PRO A 1 230 ? -31.089 18.449 4.628 1.00 42.53 230 PRO A CA 1
ATOM 1683 C C . PRO A 1 230 ? -30.797 18.376 6.134 1.00 42.53 230 PRO A C 1
ATOM 1685 O O . PRO A 1 230 ? -31.513 17.719 6.880 1.00 42.53 230 PRO A O 1
ATOM 1688 N N . GLY A 1 231 ? -29.840 19.195 6.583 1.00 46.38 231 GLY A N 1
ATOM 1689 C CA . GLY A 1 231 ? -29.851 19.757 7.936 1.00 46.38 231 GLY A CA 1
ATOM 1690 C C . GLY A 1 231 ? -29.059 19.005 9.004 1.00 46.38 231 GLY A C 1
ATOM 1691 O O . GLY A 1 231 ? -29.634 18.353 9.864 1.00 46.38 231 GLY A O 1
ATOM 1692 N N . LEU A 1 232 ? -27.752 19.263 9.068 1.00 36.16 232 LEU A N 1
ATOM 1693 C CA . LEU A 1 232 ? -27.085 19.410 10.361 1.00 36.16 232 LEU A CA 1
ATOM 1694 C C . LEU A 1 232 ? -26.157 20.620 10.271 1.00 36.16 232 LEU A C 1
ATOM 1696 O O . LEU A 1 232 ? -25.120 20.600 9.610 1.00 36.16 232 LEU A O 1
ATOM 1700 N N . ARG A 1 233 ? -26.619 21.727 10.856 1.00 49.81 233 ARG A N 1
ATOM 1701 C CA . ARG A 1 233 ? -25.884 22.986 10.945 1.00 49.81 233 ARG A CA 1
ATOM 1702 C C . ARG A 1 233 ? -24.625 22.738 11.772 1.00 49.81 233 ARG A C 1
ATOM 1704 O O . ARG A 1 233 ? -24.708 22.662 12.993 1.00 49.81 233 ARG A O 1
ATOM 1711 N N . ARG A 1 234 ? -23.469 22.646 11.113 1.00 39.97 234 ARG A N 1
ATOM 1712 C CA . ARG A 1 234 ? -22.194 22.951 11.759 1.00 39.97 234 ARG A CA 1
ATOM 1713 C C . ARG A 1 234 ? -21.961 24.445 11.57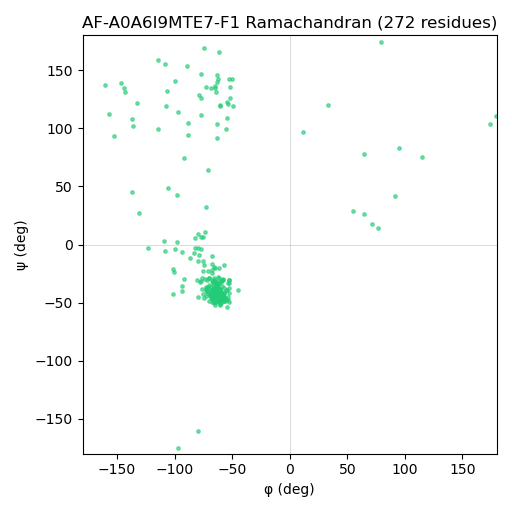9 1.00 39.97 234 ARG A C 1
ATOM 1715 O O . ARG A 1 234 ? -21.733 24.925 10.469 1.00 39.97 234 ARG A O 1
ATOM 1722 N N . LEU A 1 235 ? -22.175 25.160 12.677 1.00 48.88 235 LEU A N 1
ATOM 1723 C CA . LEU A 1 235 ? -21.704 26.520 12.899 1.00 48.88 235 LEU A CA 1
ATOM 1724 C C . LEU A 1 235 ? -20.197 26.554 12.558 1.00 48.88 235 LEU A C 1
ATOM 1726 O O . LEU A 1 235 ? -19.512 25.567 12.809 1.00 48.88 235 LEU A O 1
ATOM 1730 N N . ASP A 1 236 ? -19.739 27.648 11.946 1.00 43.31 236 ASP A N 1
ATOM 1731 C CA . ASP A 1 236 ? -18.360 27.920 11.477 1.00 43.31 236 ASP A CA 1
ATOM 1732 C C . ASP A 1 236 ? -17.979 27.551 10.030 1.00 43.31 236 ASP A C 1
ATOM 1734 O O . ASP A 1 236 ? -16.867 27.124 9.754 1.00 43.31 236 ASP A O 1
ATOM 1738 N N . SER A 1 237 ? -18.855 27.809 9.047 1.00 48.44 237 SER A N 1
ATOM 1739 C CA . SER A 1 237 ? -18.468 27.762 7.615 1.00 48.44 237 SER A CA 1
ATOM 1740 C C . SER A 1 237 ? -18.906 28.989 6.800 1.00 48.44 237 SER A C 1
ATOM 1742 O O . SER A 1 237 ? -19.126 28.916 5.591 1.00 48.44 237 SER A O 1
ATOM 1744 N N . SER A 1 238 ? -19.053 30.148 7.454 1.00 46.75 238 SER A N 1
ATOM 1745 C CA . SER A 1 238 ? -19.330 31.408 6.742 1.00 46.75 238 SER A CA 1
ATOM 1746 C C . SER A 1 238 ? -18.054 32.191 6.412 1.00 46.75 238 SER A C 1
ATOM 1748 O O . SER A 1 238 ? -17.981 32.781 5.338 1.00 46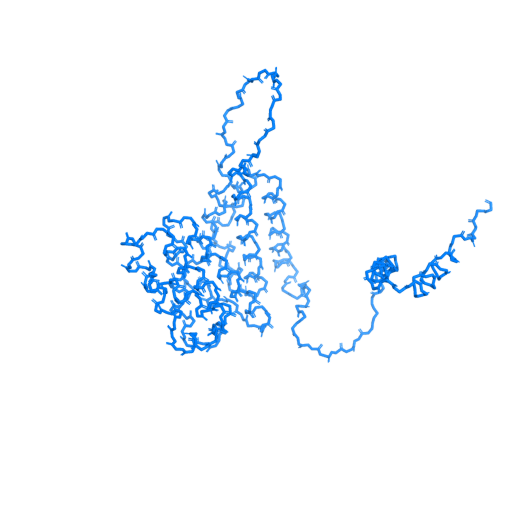.75 238 SER A O 1
ATOM 1750 N N . GLY A 1 239 ? -17.041 32.176 7.289 1.00 53.06 239 GLY A N 1
ATOM 1751 C CA . GLY A 1 239 ? -15.779 32.897 7.062 1.00 53.06 239 GLY A CA 1
ATOM 1752 C C . GLY A 1 239 ? -14.896 32.239 6.001 1.00 53.06 239 GLY A C 1
ATOM 1753 O O . GLY A 1 239 ? -14.327 32.911 5.146 1.00 53.06 239 GLY A O 1
ATOM 1754 N N . GLU A 1 240 ? -14.859 30.907 5.985 1.00 55.25 240 GLU A N 1
ATOM 1755 C CA . GLU A 1 240 ? -13.958 30.142 5.117 1.00 55.25 240 GLU A CA 1
ATOM 1756 C C . GLU A 1 240 ? -14.397 30.148 3.640 1.00 55.25 240 GLU A C 1
ATOM 1758 O O . GLU A 1 240 ? -13.564 30.158 2.735 1.00 55.25 240 GLU A O 1
ATOM 1763 N N . ARG A 1 241 ? -15.711 30.254 3.375 1.00 58.28 241 ARG A N 1
ATOM 1764 C CA . ARG A 1 241 ? -16.240 30.481 2.015 1.00 58.28 241 ARG A CA 1
ATOM 1765 C C . ARG A 1 241 ? -15.956 31.892 1.501 1.00 58.28 241 ARG A C 1
ATOM 1767 O O . ARG A 1 241 ? -15.566 32.026 0.345 1.00 58.28 241 ARG A O 1
ATOM 1774 N N . SER A 1 242 ? -16.101 32.911 2.353 1.00 66.56 242 SER A N 1
ATOM 1775 C CA . SER A 1 242 ? -15.815 34.309 1.993 1.00 66.56 242 SER A CA 1
ATOM 1776 C C . SER A 1 242 ? -14.336 34.507 1.665 1.00 66.56 242 SER A C 1
ATOM 1778 O O . SER A 1 242 ? -13.997 35.145 0.673 1.00 66.56 242 SER A O 1
ATOM 1780 N N . HIS A 1 243 ? -13.446 33.899 2.452 1.00 68.62 243 HIS A N 1
ATOM 1781 C CA . HIS A 1 243 ? -12.006 33.993 2.232 1.00 68.62 243 HIS A CA 1
ATOM 1782 C C . HIS A 1 243 ? -11.581 33.319 0.920 1.00 68.62 243 HIS A C 1
ATOM 1784 O O . HIS A 1 243 ? -10.727 33.827 0.197 1.00 68.62 243 HIS A O 1
ATOM 1790 N N . ARG A 1 244 ? -12.211 32.188 0.575 1.00 75.31 244 ARG A N 1
ATOM 1791 C CA . ARG A 1 244 ? -11.947 31.474 -0.678 1.00 75.31 244 ARG A CA 1
ATOM 1792 C C . ARG A 1 244 ? -12.433 32.253 -1.906 1.00 75.31 244 ARG A C 1
ATOM 1794 O O . ARG A 1 244 ? -11.706 32.317 -2.888 1.00 75.31 244 ARG A O 1
ATOM 1801 N N . GLN A 1 245 ? -13.596 32.906 -1.819 1.00 72.75 245 GLN A N 1
ATOM 1802 C CA . GLN A 1 245 ? -14.105 33.781 -2.884 1.00 72.75 245 GLN A CA 1
ATOM 1803 C C . GLN A 1 245 ? -13.203 34.994 -3.133 1.00 72.75 245 GLN A C 1
ATOM 1805 O O . GLN A 1 245 ? -12.927 35.307 -4.287 1.00 72.75 245 GLN A O 1
ATOM 1810 N N . LEU A 1 246 ? -12.679 35.629 -2.079 1.00 76.06 246 LEU A N 1
ATOM 1811 C CA . LEU A 1 246 ? -11.725 36.736 -2.221 1.00 76.06 246 LEU A CA 1
ATOM 1812 C C . LEU A 1 246 ? -10.425 36.284 -2.907 1.00 76.06 246 LEU A C 1
ATOM 1814 O O . LEU A 1 246 ? -9.928 36.969 -3.799 1.00 76.06 246 LEU A O 1
ATOM 1818 N N . ILE A 1 247 ? -9.903 35.106 -2.546 1.00 77.75 247 ILE A N 1
ATOM 1819 C CA . ILE A 1 247 ? -8.701 34.529 -3.174 1.00 77.75 247 ILE A CA 1
ATOM 1820 C C . ILE A 1 247 ? -8.924 34.279 -4.671 1.00 77.75 247 ILE A C 1
ATOM 1822 O O . ILE A 1 247 ? -8.035 34.566 -5.477 1.00 77.75 247 ILE A O 1
ATOM 1826 N N . ASP A 1 248 ? -10.095 33.766 -5.047 1.00 76.75 248 ASP A N 1
ATOM 1827 C CA . ASP A 1 248 ? -10.415 33.491 -6.447 1.00 76.75 248 ASP A CA 1
ATOM 1828 C C . ASP A 1 248 ? -10.617 34.786 -7.256 1.00 76.75 248 ASP A C 1
ATOM 1830 O O . ASP A 1 248 ? -10.117 34.858 -8.377 1.00 76.75 248 ASP A O 1
ATOM 1834 N N . CYS A 1 249 ? -11.213 35.837 -6.676 1.00 78.44 249 CYS A N 1
ATOM 1835 C CA . CYS A 1 249 ? -11.353 37.150 -7.330 1.00 78.44 249 CYS A CA 1
ATOM 1836 C C . CYS A 1 249 ? -9.996 37.849 -7.548 1.00 78.44 249 CYS A C 1
ATOM 1838 O O . CYS A 1 249 ? -9.740 38.429 -8.603 1.00 78.44 249 CYS A O 1
ATOM 1840 N N . ILE A 1 250 ? -9.070 37.738 -6.584 1.00 74.88 250 ILE A N 1
ATOM 1841 C CA . ILE A 1 250 ? -7.693 38.243 -6.738 1.00 74.88 250 ILE A CA 1
ATOM 1842 C C . ILE A 1 250 ? -6.966 37.479 -7.851 1.00 74.88 250 ILE A C 1
ATOM 1844 O O . ILE A 1 250 ? -6.244 38.069 -8.656 1.00 74.88 250 ILE A O 1
ATOM 1848 N N . ARG A 1 251 ? -7.159 36.157 -7.920 1.00 80.75 251 ARG A N 1
ATOM 1849 C CA . ARG A 1 251 ? -6.515 35.309 -8.927 1.00 80.75 251 ARG A CA 1
ATOM 1850 C C . ARG A 1 251 ? -7.069 35.548 -10.333 1.00 80.75 251 ARG A C 1
ATOM 1852 O O . ARG A 1 251 ? -6.293 35.484 -11.285 1.00 80.75 251 ARG A O 1
ATOM 1859 N N . SER A 1 252 ? -8.364 35.841 -10.467 1.00 82.44 252 SER A N 1
ATOM 1860 C CA . SER A 1 252 ? -8.998 36.188 -11.746 1.00 82.44 252 SER A CA 1
ATOM 1861 C C . SER A 1 252 ? -8.754 37.637 -12.181 1.00 82.44 252 SER A C 1
ATOM 1863 O O . SER A 1 252 ? -9.050 37.964 -13.327 1.00 82.44 252 SER A O 1
ATOM 1865 N N . LYS A 1 253 ? -8.172 38.480 -11.310 1.00 82.19 253 LYS A N 1
ATOM 1866 C CA . LYS A 1 253 ? -7.980 39.930 -11.516 1.00 82.19 253 LYS A CA 1
ATOM 1867 C C . LYS A 1 253 ? -9.286 40.672 -11.829 1.00 82.19 253 LYS A C 1
ATOM 1869 O O . LYS A 1 253 ? -9.266 41.691 -12.514 1.00 82.19 253 LYS A O 1
ATOM 1874 N N . ASP A 1 254 ? -10.403 40.155 -11.332 1.00 79.12 254 ASP A N 1
ATOM 1875 C CA . ASP A 1 254 ? -11.719 40.760 -11.506 1.00 79.12 254 ASP A CA 1
ATOM 1876 C C . ASP A 1 254 ? -11.956 41.756 -10.364 1.00 79.12 254 ASP A C 1
ATOM 1878 O O . ASP A 1 254 ? -12.317 41.384 -9.244 1.00 79.12 254 ASP A O 1
ATOM 1882 N N . THR A 1 255 ? -11.632 43.024 -10.621 1.00 77.38 255 THR A N 1
ATOM 1883 C CA . THR A 1 255 ? -11.655 44.081 -9.604 1.00 77.38 255 THR A CA 1
ATOM 1884 C C . THR A 1 255 ? -13.065 44.408 -9.133 1.00 77.38 255 THR A C 1
ATOM 1886 O O . THR A 1 255 ? -13.238 44.724 -7.959 1.00 77.38 255 THR A O 1
ATOM 1889 N N . ASP A 1 256 ? -14.068 44.275 -10.000 1.00 78.12 256 ASP A N 1
ATOM 1890 C CA . ASP A 1 256 ? -15.455 44.609 -9.668 1.00 78.12 256 ASP A CA 1
ATOM 1891 C C . ASP A 1 256 ? -16.069 43.529 -8.767 1.00 78.12 256 ASP A C 1
ATOM 1893 O O . ASP A 1 256 ? -16.666 43.840 -7.734 1.00 78.12 256 ASP A O 1
ATOM 1897 N N . ALA A 1 257 ? -15.821 42.250 -9.077 1.00 76.06 257 ALA A N 1
ATOM 1898 C CA . ALA A 1 257 ? -16.234 41.132 -8.228 1.00 76.06 257 ALA A CA 1
ATOM 1899 C C . ALA A 1 257 ? -15.528 41.134 -6.857 1.00 76.06 257 ALA A C 1
ATOM 1901 O O . ALA A 1 257 ? -16.112 40.732 -5.847 1.00 76.06 257 ALA A O 1
ATOM 1902 N N . LEU A 1 258 ? -14.276 41.604 -6.805 1.00 75.50 258 LEU A N 1
ATOM 1903 C CA . LEU A 1 258 ? -13.519 41.728 -5.560 1.00 75.50 258 LEU A CA 1
ATOM 1904 C C . LEU A 1 258 ? -14.094 42.814 -4.639 1.00 75.50 258 LEU A C 1
ATOM 1906 O O . LEU A 1 258 ? -14.196 42.587 -3.434 1.00 75.50 258 LEU A O 1
ATOM 1910 N N . ILE A 1 259 ? -14.480 43.968 -5.191 1.00 79.88 259 ILE A N 1
ATOM 1911 C CA . ILE A 1 259 ? -15.081 45.076 -4.430 1.00 79.88 259 ILE A CA 1
ATOM 1912 C C . ILE A 1 259 ? -16.421 44.638 -3.823 1.00 79.88 259 ILE A C 1
ATOM 1914 O O . ILE A 1 259 ? -16.643 44.816 -2.625 1.00 79.88 259 ILE A O 1
ATOM 1918 N N . ASP A 1 260 ? -17.265 43.964 -4.605 1.00 78.81 260 ASP A N 1
ATOM 1919 C CA . ASP A 1 260 ? -18.586 43.509 -4.153 1.00 78.81 260 ASP A CA 1
ATOM 1920 C C . ASP A 1 260 ? -18.487 42.440 -3.041 1.00 78.81 260 ASP A C 1
ATOM 1922 O O . ASP A 1 260 ? -19.232 42.448 -2.053 1.00 78.81 260 ASP A O 1
ATOM 1926 N N . ALA A 1 261 ? -17.488 41.552 -3.128 1.00 74.69 261 ALA A N 1
ATOM 1927 C CA . ALA A 1 261 ? -17.198 40.563 -2.090 1.00 74.69 261 ALA A CA 1
ATOM 1928 C C . ALA A 1 261 ? -16.736 41.201 -0.762 1.00 74.69 261 ALA A C 1
ATOM 1930 O O . ALA A 1 261 ? -17.048 40.678 0.314 1.00 74.69 261 ALA A O 1
ATOM 1931 N N . ILE A 1 262 ? -16.027 42.334 -0.817 1.00 73.62 262 ILE A N 1
ATOM 1932 C CA . ILE A 1 262 ? -15.572 43.088 0.362 1.00 73.62 262 ILE A CA 1
ATOM 1933 C C . ILE A 1 262 ? -16.744 43.835 1.018 1.00 73.62 262 ILE A C 1
ATOM 1935 O O . ILE A 1 262 ? -16.942 43.714 2.232 1.00 73.62 262 ILE A O 1
ATOM 1939 N N . ASP A 1 263 ? -17.576 44.523 0.235 1.00 74.19 263 ASP A N 1
ATOM 1940 C CA . ASP A 1 263 ? -18.730 45.284 0.744 1.00 74.19 263 ASP A CA 1
ATOM 1941 C C . ASP A 1 263 ? -19.812 44.385 1.361 1.00 74.19 263 ASP A C 1
ATOM 1943 O O . ASP A 1 263 ? -20.516 44.769 2.305 1.00 74.19 263 ASP A O 1
ATOM 1947 N N . THR A 1 264 ? -19.914 43.146 0.880 1.00 66.75 264 THR A N 1
ATOM 1948 C CA . THR A 1 264 ? -20.824 42.140 1.438 1.00 66.75 264 THR A CA 1
ATOM 1949 C C . THR A 1 264 ? -20.296 41.549 2.757 1.00 66.75 264 THR A C 1
ATOM 1951 O O . THR A 1 264 ? -21.086 41.178 3.631 1.00 66.75 264 THR A O 1
ATOM 1954 N N . GLY A 1 265 ? -18.972 41.502 2.949 1.00 58.47 265 GLY A N 1
ATOM 1955 C CA . GLY A 1 265 ? -18.318 41.025 4.175 1.00 58.47 265 GLY A CA 1
ATOM 1956 C C . GLY A 1 265 ? -18.274 42.053 5.316 1.00 58.47 265 GLY A C 1
ATOM 1957 O O . GLY A 1 265 ? -18.342 41.670 6.485 1.00 58.47 265 GLY A O 1
ATOM 1958 N N . GLY A 1 266 ? -18.222 43.353 5.000 1.00 44.69 266 GLY A N 1
ATOM 1959 C CA . GLY A 1 266 ? -18.073 44.445 5.977 1.00 44.69 266 GLY A CA 1
ATOM 1960 C C . GLY A 1 266 ? -19.324 44.799 6.798 1.00 44.69 266 GLY A C 1
ATOM 1961 O O . GLY A 1 266 ? -19.221 45.457 7.829 1.00 44.69 266 GLY A O 1
ATOM 1962 N N . LYS A 1 267 ? -20.520 44.335 6.411 1.00 45.22 267 LYS A N 1
ATOM 1963 C CA . LYS A 1 267 ? -21.794 44.709 7.069 1.00 45.22 267 LYS A CA 1
ATOM 1964 C C . LYS A 1 267 ? -22.117 43.962 8.378 1.00 45.22 267 LYS A C 1
ATOM 1966 O O . LYS A 1 267 ? -23.232 44.092 8.881 1.00 45.22 267 LYS A O 1
ATOM 1971 N N . LYS A 1 268 ? -21.193 43.174 8.948 1.00 44.88 268 LYS A N 1
ATOM 1972 C CA . LYS A 1 268 ? -21.417 42.422 10.208 1.00 44.88 268 LYS A CA 1
ATOM 1973 C C . LYS A 1 268 ? -20.669 42.941 11.439 1.00 44.88 268 LYS A C 1
ATOM 1975 O O . LYS A 1 268 ? -20.940 42.453 12.531 1.00 44.88 268 LYS A O 1
ATOM 1980 N N . THR A 1 269 ? -19.802 43.939 11.305 1.00 43.00 269 THR A N 1
ATOM 1981 C CA . THR A 1 269 ? -19.079 44.556 12.431 1.00 43.00 269 THR A CA 1
ATOM 1982 C C . THR A 1 269 ? -19.640 45.927 12.784 1.00 43.00 269 THR A C 1
ATOM 1984 O O . THR A 1 269 ? -18.892 46.884 12.929 1.00 43.00 269 THR A O 1
ATOM 1987 N N . ASP A 1 270 ? -20.961 46.028 12.920 1.00 46.31 270 ASP A N 1
ATOM 1988 C CA . ASP A 1 270 ? -21.551 47.101 13.717 1.00 46.31 270 ASP A CA 1
ATOM 1989 C C . ASP A 1 270 ? -22.904 46.656 14.285 1.00 46.31 270 ASP A C 1
ATOM 1991 O O . ASP A 1 270 ? -23.932 46.687 13.601 1.00 46.31 270 ASP A O 1
ATOM 1995 N N . ARG A 1 271 ? -22.872 46.118 15.512 1.00 38.72 271 ARG A N 1
ATOM 1996 C CA . ARG A 1 271 ? -23.936 46.238 16.521 1.00 38.72 271 ARG A CA 1
ATOM 1997 C C . ARG A 1 271 ? -23.573 45.487 17.808 1.00 38.72 271 ARG A C 1
ATOM 1999 O O . ARG A 1 271 ? -23.644 44.263 17.855 1.00 38.72 271 ARG A O 1
ATOM 2006 N N . GLY A 1 272 ? -23.320 46.256 18.869 1.00 33.75 272 GLY A N 1
ATOM 2007 C CA . GLY A 1 272 ? -23.765 45.901 20.219 1.00 33.75 272 GLY A CA 1
ATOM 2008 C C . GLY A 1 272 ? -22.689 45.591 21.259 1.00 33.75 272 GLY A C 1
ATOM 2009 O O . GLY A 1 272 ? -22.572 44.446 21.677 1.00 33.75 272 GLY A O 1
ATOM 2010 N N . TYR A 1 273 ? -22.014 46.624 21.769 1.00 37.09 273 TYR A N 1
ATOM 2011 C CA . TYR A 1 273 ? -21.807 46.740 23.216 1.00 37.09 273 TYR A CA 1
ATOM 2012 C C . TYR A 1 273 ? -22.704 47.879 23.704 1.00 37.09 273 TYR A C 1
ATOM 2014 O O . TYR A 1 273 ? -22.615 48.996 23.193 1.00 37.09 273 TYR A O 1
ATOM 2022 N N . GLY A 1 274 ? -23.627 47.539 24.606 1.00 36.25 274 GLY A N 1
ATOM 2023 C CA . GLY A 1 274 ? -24.191 48.496 25.555 1.00 36.25 274 GLY A CA 1
ATOM 2024 C C . GLY A 1 274 ? -23.231 48.704 26.716 1.00 36.25 274 GLY A C 1
ATOM 2025 O O . GLY A 1 274 ? -22.333 47.846 26.889 1.00 36.25 274 GLY A O 1
#

Sequence (274 aa):
MSSSKVLELICTRESGAVFEAGGLNCVLTFIRDSGHLVHKDTLHSAMSVVSRLCSKMEPQDSSLETCVESLSSLLKHEDHQVSDGALRCFASLADRFTRRGVDPAPLAKHGLTVELLSRMAAAGGSVTGPASSCKPGRTSTGSAPLAPDAKLSNQVSTIVSLLSTLCRGSPLVTHDLLRSALPDSMESALGGDERCVLDTMRLVDLLLVLLFEGRKALPKSTAGSTSRIPGLRRLDSSGERSHRQLIDCIRSKDTDALIDAIDTGGKKTDRGYG

Nearest PDB structures (foldseek):
  3t7u-assembly1_A  TM=6.040E-01  e=5.590E-02  Homo sapiens
  2xwu-assembly1_B  TM=4.745E-01  e=6.068E-01  Homo sapiens
  8sor-assembly1_A  TM=2.691E-01  e=2.053E-01  Homo sapiens
  4hay-assembly1_C  TM=3.063E-01  e=8.583E-01  Saccharomyces cerevisiae
  7pw8-assembly1_A  TM=3.548E-01  e=1.214E+00  Homo sapiens

Foldseek 3Di:
DPPLVVLLVCCVPCLPVCLVVVVLLVLLCCCVPPVVVDDPVSSLSSLSSNLSNLLVDAPPDPCVLVNLLSLLVQCPDPDPSSNLSSLSSLLSHLVRCLLVLHQPVSSPVNPLLVSLLVLLLVLLPPPPDDDDDDDDDDDDDDDDDPDPQVVSLVSLLSSLSSLLSNVLRHPVSLVVNVVDCNVSSLVSQCSGDPSSVVSSVVSVVSNCCCVPVNSVPPDPRPRDDPDDDDDDDDPDDPVVVLVVQLVVCVVVVPVVSNVVSVVVVPVPPDDDDD

Organism: NCBI:txid8208